Protein AF-D7FKE6-F1 (afdb_monomer)

Foldseek 3Di:
DVVVVVVVVVVVVVVVVVVVVQVLVLVLCVVCVVVCVVLVNHDDPVQQPDPVSPDGDPVSVVVSLVPDDPSSNVSVVVSSVVSVVVVVVVVVVVVVVVVVVVVVVVVVCVVCVVVVVVVVVVVVVVLLVVQVVVLVVVLVVDDPVLNVVVVVCVVVSSPDPDQDDDPPDSDRDPPVPPPDPDDDDDDDDDDDDDDDDDDDDDDDDD

Organism: Ectocarpus siliculosus (NCBI:txid2880)

Structure (mmCIF, N/CA/C/O backbone):
data_AF-D7FKE6-F1
#
_entry.id   AF-D7FKE6-F1
#
loop_
_atom_site.group_PDB
_atom_site.id
_atom_site.type_symbol
_atom_site.label_atom_id
_atom_site.label_alt_id
_atom_site.label_comp_id
_atom_site.label_asym_id
_atom_site.label_entity_id
_atom_site.label_seq_id
_atom_site.pdbx_PDB_ins_code
_atom_site.Cartn_x
_atom_site.Cartn_y
_atom_site.Cartn_z
_atom_site.occupancy
_atom_site.B_iso_or_equiv
_atom_site.auth_seq_id
_atom_site.auth_comp_id
_atom_site.auth_asym_id
_atom_site.auth_atom_id
_atom_site.pdbx_PDB_model_num
ATOM 1 N N . MET A 1 1 ? -18.420 -26.443 -11.382 1.00 64.06 1 MET A N 1
ATOM 2 C CA . MET A 1 1 ? -17.184 -25.934 -10.737 1.00 64.06 1 MET A CA 1
ATOM 3 C C . MET A 1 1 ? -17.300 -24.511 -10.169 1.00 64.06 1 MET A C 1
ATOM 5 O O . MET A 1 1 ? -16.641 -24.245 -9.175 1.00 64.06 1 MET A O 1
ATOM 9 N N . CYS A 1 2 ? -18.151 -23.614 -10.695 1.00 81.06 2 CYS A N 1
ATOM 10 C CA . CYS A 1 2 ? -18.259 -22.229 -10.191 1.00 81.06 2 CYS A CA 1
ATOM 11 C C . CYS A 1 2 ? -18.768 -22.076 -8.742 1.00 81.06 2 CYS A C 1
ATOM 13 O O . CYS A 1 2 ? -18.294 -21.191 -8.039 1.00 81.06 2 CYS A O 1
ATOM 15 N N . MET A 1 3 ? -19.678 -22.936 -8.262 1.00 89.88 3 MET A N 1
ATOM 16 C CA . MET A 1 3 ? -20.218 -22.819 -6.893 1.00 89.88 3 MET A CA 1
ATOM 17 C C . MET A 1 3 ? -19.171 -23.083 -5.806 1.00 89.88 3 MET A C 1
ATOM 19 O O . MET A 1 3 ? -19.123 -22.355 -4.822 1.00 89.88 3 MET A O 1
ATOM 23 N N . MET A 1 4 ? -18.290 -24.067 -6.012 1.00 92.12 4 MET A N 1
ATOM 24 C CA . MET A 1 4 ? -17.184 -24.347 -5.086 1.00 92.12 4 MET A CA 1
ATOM 25 C C . MET A 1 4 ? -16.199 -23.175 -5.034 1.00 92.12 4 MET A C 1
ATOM 27 O O . MET A 1 4 ? -15.773 -22.770 -3.959 1.00 92.12 4 MET A O 1
ATOM 31 N N . HIS A 1 5 ? -15.883 -22.581 -6.190 1.00 92.00 5 HIS A N 1
ATOM 32 C CA . HIS A 1 5 ? -15.011 -21.409 -6.256 1.00 92.00 5 HIS A CA 1
ATOM 33 C C . HIS A 1 5 ? -15.618 -20.205 -5.521 1.00 92.00 5 HIS A C 1
ATOM 35 O O . HIS A 1 5 ? -14.942 -19.577 -4.711 1.00 92.00 5 HIS A O 1
ATOM 41 N N . PHE A 1 6 ? -16.910 -19.935 -5.727 1.00 94.25 6 PHE A N 1
ATOM 42 C CA . PHE A 1 6 ? -17.621 -18.880 -5.006 1.00 94.25 6 PHE A CA 1
ATOM 43 C C . PHE A 1 6 ? -17.635 -19.120 -3.488 1.00 94.25 6 PHE A C 1
ATOM 45 O O . PHE A 1 6 ? -17.332 -18.209 -2.724 1.00 94.25 6 PHE A O 1
ATOM 52 N N . GLN A 1 7 ? -17.915 -20.347 -3.040 1.00 93.88 7 GLN A N 1
ATOM 53 C CA . GLN A 1 7 ? -17.909 -20.700 -1.616 1.00 93.88 7 GLN A CA 1
ATOM 54 C C . GLN A 1 7 ? -16.531 -20.491 -0.970 1.00 93.88 7 GLN A C 1
ATOM 56 O O . GLN A 1 7 ? -16.450 -19.924 0.118 1.00 93.88 7 GLN A O 1
ATOM 61 N N . ILE A 1 8 ? -15.451 -20.886 -1.653 1.00 94.25 8 ILE A N 1
ATOM 62 C CA . ILE A 1 8 ? -14.079 -20.664 -1.173 1.00 94.25 8 ILE A CA 1
ATOM 63 C C . ILE A 1 8 ? -13.774 -19.164 -1.079 1.00 94.25 8 ILE A C 1
ATOM 65 O O . ILE A 1 8 ? -13.240 -18.719 -0.067 1.00 94.25 8 ILE A O 1
ATOM 69 N N . LEU A 1 9 ? -14.151 -18.368 -2.086 1.00 94.00 9 LEU A N 1
ATOM 70 C CA . LEU A 1 9 ? -13.954 -16.915 -2.056 1.00 94.00 9 LEU A CA 1
ATOM 71 C C . LEU A 1 9 ? -14.721 -16.251 -0.905 1.00 94.00 9 LEU A C 1
ATOM 73 O O . LEU A 1 9 ? -14.179 -15.370 -0.238 1.00 94.00 9 LEU A O 1
ATOM 77 N N . VAL A 1 10 ? -15.953 -16.691 -0.632 1.00 95.25 10 VAL A N 1
ATOM 78 C CA . VAL A 1 10 ? -16.741 -16.193 0.505 1.00 95.25 10 VAL A CA 1
ATOM 79 C C . VAL A 1 10 ? -16.048 -16.524 1.826 1.00 95.25 10 VAL A C 1
ATOM 81 O O . VAL A 1 10 ? -15.873 -15.625 2.649 1.00 95.25 10 VAL A O 1
ATOM 84 N N . LEU A 1 11 ? -15.596 -17.767 2.017 1.00 94.81 11 LEU A N 1
ATOM 85 C CA . LEU A 1 11 ? -14.861 -18.168 3.222 1.00 94.81 11 LEU A CA 1
ATOM 86 C C . LEU A 1 11 ? -13.584 -17.341 3.412 1.00 94.81 11 LEU A C 1
ATOM 88 O O . LEU A 1 11 ? -13.350 -16.816 4.498 1.00 94.81 11 LEU A O 1
ATOM 92 N N . LEU A 1 12 ? -12.811 -17.152 2.344 1.00 95.00 12 LEU A N 1
ATOM 93 C CA . LEU A 1 12 ? -11.561 -16.397 2.385 1.00 95.00 12 LEU A CA 1
ATOM 94 C C . LEU A 1 12 ? -11.806 -14.907 2.676 1.00 95.00 12 LEU A C 1
ATOM 96 O O . LEU A 1 12 ? -11.074 -14.287 3.446 1.00 95.00 12 LEU A O 1
ATOM 100 N N . SER A 1 13 ? -12.888 -14.337 2.135 1.00 92.38 13 SER A N 1
ATOM 101 C CA . SER A 1 13 ? -13.303 -12.965 2.448 1.00 92.38 13 SER A CA 1
ATOM 102 C C . SER A 1 13 ? -13.736 -12.803 3.910 1.00 92.38 13 SER A C 1
ATOM 104 O O . SER A 1 13 ? -13.425 -11.790 4.542 1.00 92.38 13 SER A O 1
ATOM 106 N N . ALA A 1 14 ? -14.416 -13.810 4.469 1.00 92.38 14 ALA A N 1
ATOM 107 C CA . ALA A 1 14 ? -14.832 -13.817 5.864 1.00 92.38 14 ALA A CA 1
ATOM 108 C C . ALA A 1 14 ? -13.617 -13.916 6.796 1.00 92.38 14 ALA A C 1
ATOM 110 O O . ALA A 1 14 ? -13.530 -13.158 7.764 1.00 92.38 14 ALA A O 1
ATOM 111 N N . GLU A 1 15 ? -12.651 -14.777 6.470 1.00 90.62 15 GLU A N 1
ATOM 112 C CA . GLU A 1 15 ? -11.394 -14.892 7.210 1.00 90.62 15 GLU A CA 1
ATOM 113 C C . GLU A 1 15 ? -10.605 -13.576 7.185 1.00 90.62 15 GLU A C 1
ATOM 115 O O . GLU A 1 15 ? -10.243 -13.054 8.242 1.00 90.62 15 GLU A O 1
ATOM 120 N N . ALA A 1 16 ? -10.418 -12.977 6.006 1.00 89.69 16 ALA A N 1
ATOM 121 C CA . ALA A 1 16 ? -9.730 -11.695 5.871 1.00 89.69 16 ALA A CA 1
ATOM 122 C C . ALA A 1 16 ? -10.424 -10.580 6.675 1.00 89.69 16 ALA A C 1
ATOM 124 O O . ALA A 1 16 ? -9.768 -9.768 7.337 1.00 89.69 16 ALA A O 1
ATOM 125 N N . ARG A 1 17 ? -11.764 -10.556 6.674 1.00 89.12 17 ARG A N 1
ATOM 126 C CA . ARG A 1 17 ? -12.547 -9.602 7.469 1.00 89.12 17 ARG A CA 1
ATOM 127 C C . ARG A 1 17 ? -12.349 -9.814 8.970 1.00 89.12 17 ARG A C 1
ATOM 129 O O . ARG A 1 17 ? -12.156 -8.832 9.686 1.00 89.12 17 ARG A O 1
ATOM 136 N N . LEU A 1 18 ? -12.359 -11.060 9.444 1.00 85.81 18 LEU A N 1
ATOM 137 C CA . LEU A 1 18 ? -12.118 -11.385 10.854 1.00 85.81 18 LEU A CA 1
ATOM 138 C C . LEU A 1 18 ? -10.708 -10.984 11.297 1.00 85.81 18 LEU A C 1
ATOM 140 O O . LEU A 1 18 ? -10.548 -10.382 12.360 1.00 85.81 18 LEU A O 1
ATOM 144 N N . GLN A 1 19 ? -9.696 -11.249 10.469 1.00 86.12 19 GLN A N 1
ATOM 145 C CA . GLN A 1 19 ? -8.319 -10.839 10.742 1.00 86.12 19 GLN A CA 1
ATOM 146 C C . GLN A 1 19 ? -8.194 -9.309 10.827 1.00 86.12 19 GLN A C 1
ATOM 148 O O . GLN A 1 19 ? -7.606 -8.788 11.781 1.00 86.12 19 GLN A O 1
ATOM 153 N N . ARG A 1 20 ? -8.797 -8.574 9.881 1.00 86.19 20 ARG A N 1
ATOM 154 C CA . ARG A 1 20 ? -8.798 -7.102 9.881 1.00 86.19 20 ARG A CA 1
ATOM 155 C C . ARG A 1 20 ? -9.471 -6.535 11.129 1.00 86.19 20 ARG A C 1
ATOM 157 O O . ARG A 1 20 ? -8.890 -5.676 11.792 1.00 86.19 20 ARG A O 1
ATOM 164 N N . GLU A 1 21 ? -10.664 -7.020 11.463 1.00 84.00 21 GLU A N 1
ATOM 165 C CA . GLU A 1 21 ? -11.388 -6.606 12.671 1.00 84.00 21 GLU A CA 1
ATOM 166 C C . GLU A 1 21 ? -10.584 -6.918 13.937 1.00 84.00 21 GLU A C 1
ATOM 168 O O . GLU A 1 21 ? -10.496 -6.071 14.822 1.00 84.00 21 GLU A O 1
ATOM 173 N N . GLY A 1 22 ? -9.916 -8.074 14.005 1.00 83.31 22 GLY A N 1
ATOM 174 C CA . GLY A 1 22 ? -9.032 -8.418 15.121 1.00 83.31 22 GLY A CA 1
ATOM 175 C C . GLY A 1 22 ? -7.889 -7.413 15.304 1.00 83.31 22 GLY A C 1
ATOM 176 O O . GLY A 1 22 ? -7.616 -6.965 16.422 1.00 83.31 22 GLY A O 1
ATOM 177 N N . ILE A 1 23 ? -7.253 -6.987 14.209 1.00 84.56 23 ILE A N 1
ATOM 178 C CA . ILE A 1 23 ? -6.187 -5.975 14.236 1.00 84.56 23 ILE A CA 1
ATOM 179 C C . ILE A 1 23 ? -6.730 -4.608 14.669 1.00 84.56 23 ILE A C 1
ATOM 181 O O . ILE A 1 23 ? -6.114 -3.950 15.514 1.00 84.56 23 ILE A O 1
ATOM 185 N N . LEU A 1 24 ? -7.861 -4.176 14.105 1.00 84.56 24 LEU A N 1
ATOM 186 C CA . LEU A 1 24 ? -8.497 -2.901 14.446 1.00 84.56 24 LEU A CA 1
ATOM 187 C C . LEU A 1 24 ? -8.929 -2.867 15.907 1.00 84.56 24 LEU A C 1
ATOM 189 O O . LEU A 1 24 ? -8.696 -1.878 16.595 1.00 84.56 24 LEU A O 1
ATOM 193 N N . PHE A 1 25 ? -9.490 -3.963 16.406 1.00 83.06 25 PHE A N 1
ATOM 194 C CA . PHE A 1 25 ? -9.916 -4.066 17.791 1.00 83.06 25 PHE A CA 1
ATOM 195 C C . PHE A 1 25 ? -8.724 -4.058 18.754 1.00 83.06 25 PHE A C 1
ATOM 197 O O . PHE A 1 25 ? -8.766 -3.395 19.790 1.00 83.06 25 PHE A O 1
ATOM 204 N N . ARG A 1 26 ? -7.617 -4.724 18.399 1.00 82.88 26 ARG A N 1
ATOM 205 C CA . ARG A 1 26 ? -6.361 -4.617 19.153 1.00 82.88 26 ARG A CA 1
ATOM 206 C C . ARG A 1 26 ? -5.881 -3.168 19.230 1.00 82.88 26 ARG A C 1
ATOM 208 O O . ARG A 1 26 ? -5.538 -2.706 20.317 1.00 82.88 26 ARG A O 1
ATOM 215 N N . LYS A 1 27 ? -5.862 -2.450 18.100 1.00 85.81 27 LYS A N 1
ATOM 216 C CA . LYS A 1 27 ? -5.504 -1.021 18.077 1.00 85.81 27 LYS A CA 1
ATOM 217 C C . LYS A 1 27 ? -6.457 -0.202 18.947 1.00 85.81 27 LYS A C 1
ATOM 219 O O . LYS A 1 27 ? -5.995 0.580 19.769 1.00 85.81 27 LYS A O 1
ATOM 224 N N . PHE A 1 28 ? -7.762 -0.455 18.837 1.00 87.31 28 PHE A N 1
ATOM 225 C CA . PHE A 1 28 ? -8.788 0.200 19.640 1.00 87.31 28 PHE A CA 1
ATOM 226 C C . PHE A 1 28 ? -8.523 0.047 21.138 1.00 87.31 28 PHE A C 1
ATOM 228 O O . PHE A 1 28 ? -8.479 1.056 21.839 1.00 87.31 28 PHE A O 1
ATOM 235 N N . LEU A 1 29 ? -8.315 -1.182 21.622 1.00 83.69 29 LEU A N 1
ATOM 236 C CA . LEU A 1 29 ? -8.063 -1.431 23.040 1.00 83.69 29 LEU A CA 1
ATOM 237 C C . LEU A 1 29 ? -6.761 -0.783 23.512 1.00 83.69 29 LEU A C 1
ATOM 239 O O . LEU A 1 29 ? -6.729 -0.244 24.612 1.00 83.69 29 LEU A O 1
ATOM 243 N N . LYS A 1 30 ? -5.707 -0.805 22.689 1.00 81.31 30 LYS A N 1
ATOM 244 C CA . LYS A 1 30 ? -4.420 -0.189 23.028 1.00 81.31 30 LYS A CA 1
ATOM 245 C C . LYS A 1 30 ? -4.524 1.337 23.115 1.00 81.31 30 LYS A C 1
ATOM 247 O O . LYS A 1 30 ? -4.052 1.928 24.079 1.00 81.31 30 LYS A O 1
ATOM 252 N N . GLU A 1 31 ? -5.153 1.973 22.129 1.00 84.06 31 GLU A N 1
ATOM 253 C CA . GLU A 1 31 ? -5.272 3.436 22.050 1.00 84.06 31 GLU A CA 1
ATOM 254 C C . GLU A 1 31 ? -6.327 3.998 23.015 1.00 84.06 31 GLU A C 1
ATOM 256 O O . GLU A 1 31 ? -6.183 5.115 23.507 1.00 84.06 31 GLU A O 1
ATOM 261 N N . ASN A 1 32 ? -7.382 3.234 23.317 1.00 84.56 32 ASN A N 1
ATOM 262 C CA . ASN A 1 32 ? -8.487 3.680 24.170 1.00 84.56 32 ASN A CA 1
ATOM 263 C C . ASN A 1 32 ? -8.489 3.033 25.559 1.00 84.56 32 ASN A C 1
ATOM 265 O O . ASN A 1 32 ? -9.460 3.216 26.286 1.00 84.56 32 ASN A O 1
ATOM 269 N N . HIS A 1 33 ? -7.420 2.342 25.967 1.00 82.25 33 HIS A N 1
ATOM 270 C CA . HIS A 1 33 ? -7.326 1.690 27.280 1.00 82.25 33 HIS A CA 1
ATOM 271 C C . HIS A 1 33 ? -7.706 2.635 28.432 1.00 82.25 33 HIS A C 1
ATOM 273 O O . HIS A 1 33 ? -8.596 2.340 29.225 1.00 82.25 33 HIS A O 1
ATOM 279 N N . PHE A 1 34 ? -7.104 3.827 28.470 1.00 80.44 34 PHE A N 1
ATOM 280 C CA . PHE A 1 34 ? -7.389 4.828 29.502 1.00 80.44 34 PHE A CA 1
ATOM 281 C C . PHE A 1 34 ? -8.828 5.351 29.451 1.00 80.44 34 PHE A C 1
ATOM 283 O O . PHE A 1 34 ? -9.442 5.563 30.493 1.00 80.44 34 PHE A O 1
ATOM 290 N N . LYS A 1 35 ? -9.390 5.516 28.246 1.00 83.88 35 LYS A N 1
ATOM 291 C CA . LYS A 1 35 ? -10.782 5.957 28.067 1.00 83.88 35 LYS A CA 1
ATOM 292 C C . LYS A 1 35 ? -11.776 4.876 28.481 1.00 83.88 35 LYS A C 1
ATOM 294 O O . LYS A 1 35 ? -12.862 5.200 28.944 1.00 83.88 35 LYS A O 1
ATOM 299 N N . LEU A 1 36 ? -11.436 3.601 28.309 1.00 83.88 36 LEU A N 1
ATOM 300 C CA . LEU A 1 36 ? -12.264 2.492 28.779 1.00 83.88 36 LEU A CA 1
ATOM 301 C C . LEU A 1 36 ? -12.305 2.477 30.310 1.00 83.88 36 LEU A C 1
ATOM 303 O O . LEU A 1 36 ? -13.396 2.484 30.878 1.00 83.88 36 LEU A O 1
ATOM 307 N N . LEU A 1 37 ? -11.142 2.606 30.961 1.00 82.00 37 LEU A N 1
ATOM 308 C CA . LEU A 1 37 ? -11.047 2.700 32.421 1.00 82.00 37 LEU A CA 1
ATOM 309 C C . LEU A 1 37 ? -11.832 3.895 32.982 1.00 82.00 37 LEU A C 1
ATOM 311 O O . LEU A 1 37 ? -12.578 3.735 33.943 1.00 82.00 37 LEU A O 1
ATOM 315 N N . SER A 1 38 ? -11.740 5.072 32.352 1.00 79.75 38 SER A N 1
ATOM 316 C CA . SER A 1 38 ? -12.488 6.259 32.794 1.00 79.75 38 SER A CA 1
ATOM 317 C C . SER A 1 38 ? -14.006 6.141 32.603 1.00 79.75 38 SER A C 1
ATOM 319 O O . SER A 1 38 ? -14.754 6.872 33.239 1.00 79.75 38 SER A O 1
ATOM 321 N N . ASN A 1 39 ? -14.470 5.245 31.725 1.00 80.00 39 ASN A N 1
ATOM 322 C CA . ASN A 1 39 ? -15.893 4.954 31.501 1.00 80.00 39 ASN A CA 1
ATOM 323 C C . ASN A 1 39 ? -16.400 3.762 32.338 1.00 80.00 39 ASN A C 1
ATOM 325 O O . ASN A 1 39 ? -17.503 3.267 32.091 1.00 80.00 39 ASN A O 1
ATOM 329 N N . GLY A 1 40 ? -15.599 3.283 33.298 1.00 78.62 40 GLY A N 1
ATOM 330 C CA . GLY A 1 40 ? -15.937 2.152 34.167 1.00 78.62 40 GLY A CA 1
ATOM 331 C C . GLY A 1 40 ? -15.834 0.782 33.491 1.00 78.62 40 GLY A C 1
ATOM 332 O O . GLY A 1 40 ? -16.241 -0.214 34.073 1.00 78.62 40 GLY A O 1
ATOM 333 N N . ILE A 1 41 ? -15.286 0.709 32.276 1.00 81.31 41 ILE A N 1
ATOM 334 C CA . ILE A 1 41 ? -15.157 -0.535 31.516 1.00 81.31 41 ILE A CA 1
ATOM 335 C C . ILE A 1 41 ? -13.745 -1.073 31.741 1.00 81.31 41 ILE A C 1
ATOM 337 O O . ILE A 1 41 ? -12.789 -0.613 31.114 1.00 81.31 41 ILE A O 1
ATOM 341 N N . VAL A 1 42 ? -13.607 -2.045 32.642 1.00 78.94 42 VAL A N 1
ATOM 342 C CA . VAL A 1 42 ? -12.309 -2.650 32.971 1.00 78.94 42 VAL A CA 1
ATOM 343 C C . VAL A 1 42 ? -12.085 -3.904 32.114 1.00 78.94 42 VAL A C 1
ATOM 345 O O . VAL A 1 42 ? -12.796 -4.897 32.291 1.00 78.94 42 VAL A O 1
ATOM 348 N N . PRO A 1 43 ? -11.128 -3.893 31.167 1.00 76.19 43 PRO A N 1
ATOM 349 C CA . PRO A 1 43 ? -10.776 -5.088 30.412 1.00 76.19 43 PRO A CA 1
ATOM 350 C C . PRO A 1 43 ? -10.039 -6.105 31.308 1.00 76.19 43 PRO A C 1
ATOM 352 O O . PRO A 1 43 ? -9.163 -5.714 32.081 1.00 76.19 43 PRO A O 1
ATOM 355 N N . PRO A 1 44 ? -10.334 -7.415 31.205 1.00 76.31 44 PRO A N 1
ATOM 356 C CA . PRO A 1 44 ? -9.602 -8.442 31.937 1.00 76.31 44 PRO A CA 1
ATOM 357 C C . PRO A 1 44 ? -8.114 -8.462 31.567 1.00 76.31 44 PRO A C 1
ATOM 359 O O . PRO A 1 44 ? -7.759 -8.395 30.389 1.00 76.31 44 PRO A O 1
ATOM 362 N N . ASN A 1 45 ? -7.237 -8.668 32.555 1.00 67.88 45 ASN A N 1
ATOM 363 C CA . ASN A 1 45 ? -5.781 -8.735 32.348 1.00 67.88 45 ASN A CA 1
ATOM 364 C C . ASN A 1 45 ? -5.361 -9.821 31.333 1.00 67.88 45 ASN A C 1
ATOM 366 O O . ASN A 1 45 ? -4.339 -9.685 30.672 1.00 67.88 45 ASN A O 1
ATOM 370 N N . ALA A 1 46 ? -6.175 -10.872 31.170 1.00 67.50 46 ALA A N 1
ATOM 371 C CA . ALA A 1 46 ? -5.948 -11.975 30.232 1.00 67.50 46 ALA A CA 1
ATOM 372 C C . ALA A 1 46 ? -6.360 -11.677 28.773 1.00 67.50 46 ALA A C 1
ATOM 374 O O . ALA A 1 46 ? -6.203 -12.535 27.902 1.00 67.50 46 ALA A O 1
ATOM 375 N N . VAL A 1 47 ? -6.902 -10.487 28.479 1.00 67.19 47 VAL A N 1
ATOM 376 C CA . VAL A 1 47 ? -7.238 -10.081 27.101 1.00 67.19 47 VAL A CA 1
ATOM 377 C C . VAL A 1 47 ? -5.977 -9.929 26.249 1.00 67.19 47 VAL A C 1
ATOM 379 O O . VAL A 1 47 ? -5.999 -10.239 25.055 1.00 67.19 47 VAL A O 1
ATOM 382 N N . PHE A 1 48 ? -4.869 -9.510 26.861 1.00 69.06 48 PHE A N 1
ATOM 383 C CA . PHE A 1 48 ? -3.570 -9.421 26.208 1.00 69.06 48 PHE A CA 1
ATOM 384 C C . PHE A 1 48 ? -2.712 -10.609 26.626 1.00 69.06 48 PHE A C 1
ATOM 386 O O . PHE A 1 48 ? -2.446 -10.803 27.808 1.00 69.06 48 PHE A O 1
ATOM 393 N N . SER A 1 49 ? -2.263 -11.412 25.661 1.00 63.09 49 SER A N 1
ATOM 394 C CA . SER A 1 49 ? -1.401 -12.561 25.968 1.00 63.09 49 SER A CA 1
ATOM 395 C C . SER A 1 49 ? 0.068 -12.175 26.172 1.00 63.09 49 SER A C 1
ATOM 397 O O . SER A 1 49 ? 0.867 -13.013 26.577 1.00 63.09 49 SER A O 1
ATOM 399 N N . SER A 1 50 ? 0.430 -10.910 25.927 1.00 62.53 50 SER A N 1
ATOM 400 C CA . SER A 1 50 ? 1.768 -10.370 26.168 1.00 62.53 50 SER A CA 1
ATOM 401 C C . SER A 1 50 ? 1.710 -9.037 26.918 1.00 62.53 50 SER A C 1
ATOM 403 O O . SER A 1 50 ? 0.839 -8.205 26.662 1.00 62.53 50 SER A O 1
ATOM 405 N N . ALA A 1 51 ? 2.703 -8.783 27.781 1.00 60.81 51 ALA A N 1
ATOM 406 C CA . ALA A 1 51 ? 2.885 -7.491 28.461 1.00 60.81 51 ALA A CA 1
ATOM 407 C C . ALA A 1 51 ? 3.089 -6.314 27.481 1.00 60.81 51 ALA A C 1
ATOM 409 O O . ALA A 1 51 ? 2.896 -5.155 27.832 1.00 60.81 51 ALA A O 1
ATOM 410 N N . SER A 1 52 ? 3.455 -6.611 26.229 1.00 59.66 52 SER A N 1
ATOM 411 C CA . SER A 1 52 ? 3.614 -5.643 25.139 1.00 59.66 52 SER A CA 1
ATOM 412 C C . SER A 1 52 ? 2.307 -5.273 24.424 1.00 59.66 52 SER A C 1
ATOM 414 O O . SER A 1 52 ? 2.347 -4.503 23.459 1.00 59.66 52 SER A O 1
ATOM 416 N N . PHE A 1 53 ? 1.157 -5.814 24.852 1.00 63.44 53 PHE A N 1
ATOM 417 C CA . PHE A 1 53 ? -0.145 -5.626 24.193 1.00 63.44 53 PHE A CA 1
ATOM 418 C C . PHE A 1 53 ? -0.135 -6.041 22.704 1.00 63.44 53 PHE A C 1
ATOM 420 O O . PHE A 1 53 ? -0.916 -5.538 21.892 1.00 63.44 53 PHE A O 1
ATOM 427 N N . ALA A 1 54 ? 0.786 -6.931 22.317 1.00 61.94 54 ALA A N 1
ATOM 428 C CA . ALA A 1 54 ? 1.035 -7.284 20.920 1.00 61.94 54 ALA A CA 1
ATOM 429 C C . ALA A 1 54 ? 0.024 -8.309 20.391 1.00 61.94 54 ALA A C 1
ATOM 431 O O . ALA A 1 54 ? -0.351 -8.266 19.217 1.00 61.94 54 ALA A O 1
ATOM 432 N N . SER A 1 55 ? -0.457 -9.199 21.254 1.00 66.62 55 SER A N 1
ATOM 433 C CA . SER A 1 55 ? -1.370 -10.287 20.909 1.00 66.62 55 SER A CA 1
ATOM 434 C C . SER A 1 55 ? -2.600 -10.277 21.807 1.00 66.62 55 SER A C 1
ATOM 436 O O . SER A 1 55 ? -2.524 -10.021 23.009 1.00 66.62 55 SER A O 1
ATOM 438 N N . VAL A 1 56 ? -3.749 -10.525 21.185 1.00 70.75 56 VAL A N 1
ATOM 439 C CA . VAL A 1 56 ? -5.072 -10.345 21.775 1.00 70.75 56 VAL A CA 1
ATOM 440 C C . VAL A 1 56 ? -5.838 -11.667 21.703 1.00 70.75 56 VAL A C 1
ATOM 442 O O . VAL A 1 56 ? -5.898 -12.287 20.641 1.00 70.75 56 VAL A O 1
ATOM 445 N N . ASN A 1 57 ? -6.402 -12.110 22.829 1.00 78.12 57 ASN A N 1
ATOM 446 C CA . ASN A 1 57 ? -7.143 -13.369 22.931 1.00 78.12 57 ASN A CA 1
ATOM 447 C C . ASN A 1 57 ? -8.628 -13.158 22.574 1.00 78.12 57 ASN A C 1
ATOM 449 O O . ASN A 1 57 ? -9.439 -12.795 23.427 1.00 78.12 57 ASN A O 1
ATOM 453 N N . ILE A 1 58 ? -8.973 -13.394 21.302 1.00 74.81 58 ILE A N 1
ATOM 454 C CA . ILE A 1 58 ? -10.320 -13.160 20.746 1.00 74.81 58 ILE A CA 1
ATOM 455 C C . ILE A 1 58 ? -11.420 -13.929 21.513 1.00 74.81 58 ILE A C 1
ATOM 457 O O . ILE A 1 58 ? -12.411 -13.295 21.884 1.00 74.81 58 ILE A O 1
ATOM 461 N N . PRO A 1 59 ? -11.281 -15.240 21.817 1.00 80.25 59 PRO A N 1
ATOM 462 C CA . PRO A 1 59 ? -12.273 -15.961 22.621 1.00 80.25 59 PRO A CA 1
ATOM 463 C C . PRO A 1 59 ? -12.534 -15.340 23.999 1.00 80.25 59 PRO A C 1
ATOM 465 O O . PRO A 1 59 ? -13.688 -15.131 24.371 1.00 80.25 59 PRO A O 1
ATOM 468 N N . MET A 1 60 ? -11.476 -14.995 24.742 1.00 80.31 60 MET A N 1
ATOM 469 C CA . MET A 1 60 ? -11.605 -14.409 26.085 1.00 80.31 60 MET A CA 1
ATOM 470 C C . MET A 1 60 ? -12.350 -13.070 26.048 1.00 80.31 60 MET A C 1
ATOM 472 O O . MET A 1 60 ? -13.154 -12.749 26.922 1.00 80.31 60 MET A O 1
ATOM 476 N N . MET A 1 61 ? -12.124 -12.292 24.995 1.00 78.19 61 MET A N 1
ATOM 477 C CA . MET A 1 61 ? -12.809 -11.018 24.812 1.00 78.19 61 MET A CA 1
ATOM 478 C C . MET A 1 61 ? -14.270 -11.169 24.447 1.00 78.19 61 MET A C 1
ATOM 480 O O . MET A 1 61 ? -15.074 -10.359 24.892 1.00 78.19 61 MET A O 1
ATOM 484 N N . ALA A 1 62 ? -14.618 -12.163 23.629 1.00 80.56 62 ALA A N 1
ATOM 485 C CA . ALA A 1 62 ? -16.011 -12.422 23.296 1.00 80.56 62 ALA A CA 1
ATOM 486 C C . ALA A 1 62 ? -16.811 -12.693 24.578 1.00 80.56 62 ALA A C 1
ATOM 488 O O . ALA A 1 62 ? -17.846 -12.064 24.794 1.00 80.56 62 ALA A O 1
ATOM 489 N N . VAL A 1 63 ? -16.266 -13.523 25.474 1.00 84.88 63 VAL A N 1
ATOM 490 C CA . VAL A 1 63 ? -16.853 -13.794 26.796 1.00 84.88 63 VAL A CA 1
ATOM 491 C C . VAL A 1 63 ? -16.962 -12.514 27.630 1.00 84.88 63 VAL A C 1
ATOM 493 O O . VAL A 1 63 ? -18.026 -12.213 28.172 1.00 84.88 63 VAL A O 1
ATOM 496 N N . TRP A 1 64 ? -15.909 -11.699 27.681 1.00 84.62 64 TRP A N 1
ATOM 497 C CA . TRP A 1 64 ? -15.947 -10.426 28.405 1.00 84.62 64 TRP A CA 1
ATOM 498 C C . TRP A 1 64 ? -17.022 -9.463 27.878 1.00 84.62 64 TRP A C 1
ATOM 500 O O . TRP A 1 64 ? -17.814 -8.942 28.658 1.00 84.62 64 TRP A O 1
ATOM 510 N N . LEU A 1 65 ? -17.110 -9.273 26.559 1.00 82.94 65 LEU A N 1
ATOM 511 C CA . LEU A 1 65 ? -18.109 -8.396 25.939 1.00 82.94 65 LEU A CA 1
ATOM 512 C C . LEU A 1 65 ? -19.546 -8.880 26.191 1.00 82.94 65 LEU A C 1
ATOM 514 O O . LEU A 1 65 ? -20.462 -8.056 26.299 1.00 82.94 65 LEU A O 1
ATOM 518 N N . THR A 1 66 ? -19.755 -10.197 26.306 1.00 85.31 66 THR A N 1
ATOM 519 C CA . THR A 1 66 ? -21.064 -10.750 26.690 1.00 85.31 66 THR A CA 1
ATOM 520 C C . THR A 1 66 ? -21.425 -10.465 28.145 1.00 85.31 66 THR A C 1
ATOM 522 O O . THR A 1 66 ? -22.606 -10.280 28.426 1.00 85.31 66 THR A O 1
ATOM 525 N N . GLY A 1 67 ? -20.431 -10.351 29.033 1.00 83.50 67 GLY A N 1
ATOM 526 C CA . GLY A 1 67 ? -20.614 -10.053 30.456 1.00 83.50 67 GLY A CA 1
ATOM 527 C C . GL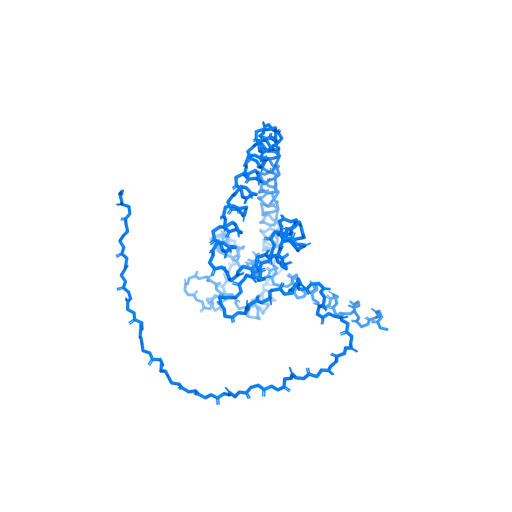Y A 1 67 ? -20.845 -8.576 30.796 1.00 83.50 67 GLY A C 1
ATOM 528 O O . GLY A 1 67 ? -21.165 -8.273 31.940 1.00 83.50 67 GLY A O 1
ATOM 529 N N . LEU A 1 68 ? -20.701 -7.660 29.832 1.00 84.88 68 LEU A N 1
ATOM 530 C CA . LEU A 1 68 ? -20.977 -6.232 30.035 1.00 84.88 68 LEU A CA 1
ATOM 531 C C . LEU A 1 68 ? -22.479 -5.959 30.195 1.00 84.88 68 LEU A C 1
ATOM 533 O O . LEU A 1 68 ? -23.301 -6.509 29.450 1.00 84.88 68 LEU A O 1
ATOM 537 N N . THR A 1 69 ? -22.820 -5.036 31.095 1.00 87.88 69 THR A N 1
ATOM 538 C CA . THR A 1 69 ? -24.184 -4.505 31.243 1.00 87.88 69 THR A CA 1
ATOM 539 C C . THR A 1 69 ? -24.623 -3.725 29.994 1.00 87.88 69 THR A C 1
ATOM 541 O O . THR A 1 69 ? -23.804 -3.345 29.151 1.00 87.88 69 THR A O 1
ATOM 544 N N . GLY A 1 70 ? -25.930 -3.471 29.852 1.00 87.38 70 GLY A N 1
ATOM 545 C CA . GLY A 1 70 ? -26.475 -2.728 28.708 1.00 87.38 70 GLY A CA 1
ATOM 546 C C . GLY A 1 70 ? -25.834 -1.345 28.530 1.00 87.38 70 GLY A C 1
ATOM 547 O O . GLY A 1 70 ? -25.402 -1.008 27.428 1.00 87.38 70 GLY A O 1
ATOM 548 N N . GLU A 1 71 ? -25.678 -0.597 29.624 1.00 86.81 71 GLU A N 1
ATOM 549 C CA . GLU A 1 71 ? -25.073 0.742 29.620 1.00 86.81 71 GLU A CA 1
ATOM 550 C C . GLU A 1 71 ? -23.576 0.712 29.277 1.00 86.81 71 GLU A C 1
ATOM 552 O O . GLU A 1 71 ? -23.089 1.510 28.473 1.00 86.81 71 GLU A O 1
ATOM 557 N N . GLU A 1 72 ? -22.822 -0.234 29.845 1.00 86.31 72 GLU A N 1
ATOM 558 C CA . GLU A 1 72 ? -21.399 -0.405 29.528 1.00 86.31 72 GLU A CA 1
ATOM 559 C C . GLU A 1 72 ? -21.193 -0.789 28.064 1.00 86.31 72 GLU A C 1
ATOM 561 O O . GLU A 1 72 ? -20.271 -0.295 27.410 1.00 86.31 72 GLU A O 1
ATOM 566 N N . ARG A 1 73 ? -22.076 -1.633 27.521 1.00 87.69 73 ARG A N 1
ATOM 567 C CA . ARG A 1 73 ? -22.056 -2.019 26.111 1.00 87.69 73 ARG A CA 1
ATOM 568 C C . ARG A 1 73 ? -22.332 -0.827 25.200 1.00 87.69 73 ARG A C 1
ATOM 570 O O . ARG A 1 73 ? -21.671 -0.700 24.169 1.00 87.69 73 ARG A O 1
ATOM 577 N N . GLU A 1 74 ? -23.256 0.053 25.566 1.00 88.56 74 GLU A N 1
ATOM 578 C CA . GLU A 1 74 ? -23.545 1.264 24.798 1.00 88.56 74 GLU A CA 1
ATOM 579 C C . GLU A 1 74 ? -22.353 2.233 24.800 1.00 88.56 74 GLU A C 1
ATOM 581 O O . GLU A 1 74 ? -21.898 2.655 23.730 1.00 88.56 74 GLU A O 1
ATOM 586 N N . ARG A 1 75 ? -21.755 2.492 25.972 1.00 88.25 75 ARG A N 1
ATOM 587 C CA . ARG A 1 75 ? -20.524 3.298 26.095 1.00 88.25 75 ARG A CA 1
ATOM 588 C C . ARG A 1 75 ? -19.371 2.708 25.279 1.00 88.25 75 ARG A C 1
ATOM 590 O O . ARG A 1 75 ? -18.684 3.431 24.552 1.00 88.25 75 ARG A O 1
ATOM 597 N N . PHE A 1 76 ? -19.186 1.389 25.349 1.00 88.31 76 PHE A N 1
ATOM 598 C CA . PHE A 1 76 ? -18.191 0.665 24.560 1.00 88.31 76 PHE A CA 1
ATOM 599 C C . PHE A 1 76 ? -18.409 0.864 23.053 1.00 88.31 76 PHE A C 1
ATOM 601 O O . PHE A 1 76 ? -17.477 1.196 22.315 1.00 88.31 76 PHE A O 1
ATOM 608 N N . GLN A 1 77 ? -19.647 0.687 22.584 1.00 88.25 77 GLN A N 1
ATOM 609 C CA . GLN A 1 77 ? -19.986 0.849 21.172 1.00 88.25 77 GLN A CA 1
ATOM 610 C C . GLN A 1 77 ? -19.802 2.292 20.700 1.00 88.25 77 GLN A C 1
ATOM 612 O O . GLN A 1 77 ? -19.298 2.497 19.595 1.00 88.25 77 GLN A O 1
ATOM 617 N N . ALA A 1 78 ? -20.141 3.286 21.522 1.00 89.88 78 ALA A N 1
ATOM 618 C CA . ALA A 1 78 ? -19.912 4.693 21.206 1.00 89.88 78 ALA A CA 1
ATOM 619 C C . ALA A 1 78 ? -18.416 4.995 21.010 1.00 89.88 78 ALA A C 1
ATOM 621 O O . ALA A 1 78 ? -18.034 5.630 20.022 1.00 89.88 78 ALA A O 1
ATOM 622 N N . LEU A 1 79 ? -17.554 4.481 21.897 1.00 89.75 79 LEU A N 1
ATOM 623 C CA . LEU A 1 79 ? -16.098 4.599 21.760 1.00 89.75 79 LEU A CA 1
ATOM 624 C C . LEU A 1 79 ? -15.585 3.890 20.501 1.00 89.75 79 LEU A C 1
ATOM 626 O O . LEU A 1 79 ? -14.773 4.458 19.768 1.00 89.75 79 LEU A O 1
ATOM 630 N N . ARG A 1 80 ? -16.084 2.682 20.213 1.00 88.56 80 ARG A N 1
ATOM 631 C CA . ARG A 1 80 ? -15.705 1.928 19.010 1.00 88.56 80 ARG A CA 1
ATOM 632 C C . ARG A 1 80 ? -16.097 2.663 17.728 1.00 88.56 80 ARG A C 1
ATOM 634 O O . ARG A 1 80 ? -15.298 2.692 16.793 1.00 88.56 80 ARG A O 1
ATOM 641 N N . ARG A 1 81 ? -17.295 3.257 17.671 1.00 91.00 81 ARG A N 1
ATOM 642 C CA . ARG A 1 81 ? -17.759 4.033 16.506 1.00 91.00 81 ARG A CA 1
ATOM 643 C C . ARG A 1 81 ? -16.848 5.231 16.251 1.00 91.00 81 ARG A C 1
ATOM 645 O O . ARG A 1 81 ? -16.312 5.336 15.154 1.00 91.00 81 ARG A O 1
ATOM 652 N N . LYS A 1 82 ? -16.575 6.038 17.283 1.00 90.88 82 LYS A N 1
ATOM 653 C CA . LYS A 1 82 ? -15.647 7.180 17.184 1.00 90.88 82 LYS A CA 1
ATOM 654 C C . LYS A 1 82 ? -14.248 6.756 16.739 1.00 90.88 82 LYS A C 1
ATOM 656 O O . LYS A 1 82 ? -13.639 7.407 15.903 1.00 90.88 82 LYS A O 1
ATOM 661 N N . PHE A 1 83 ? -13.733 5.650 17.276 1.00 91.38 83 PHE A N 1
ATOM 662 C CA . PHE A 1 83 ? -12.439 5.122 16.848 1.00 91.38 83 PHE A CA 1
ATOM 663 C C . PHE A 1 83 ? -12.443 4.679 15.381 1.00 91.38 83 PHE A C 1
ATOM 665 O O . PHE A 1 83 ? -11.482 4.935 14.666 1.00 91.38 83 PHE A O 1
ATOM 672 N N . SER A 1 84 ? -13.519 4.028 14.934 1.00 89.88 84 SER A N 1
ATOM 673 C CA . SER A 1 84 ? -13.645 3.554 13.551 1.00 89.88 84 SER A CA 1
ATOM 674 C C . SER A 1 84 ? -13.694 4.718 12.559 1.00 89.88 84 SER A C 1
ATOM 676 O O . SER A 1 84 ? -13.076 4.635 11.504 1.00 89.88 84 SER A O 1
ATOM 678 N N . GLU A 1 85 ? -14.373 5.809 12.918 1.00 93.00 85 GLU A N 1
ATOM 679 C CA . GLU A 1 85 ? -14.409 7.054 12.141 1.00 93.00 85 GLU A CA 1
ATOM 680 C C . GLU A 1 85 ? -13.014 7.686 12.034 1.00 93.00 85 GLU A C 1
ATOM 682 O O . GLU A 1 85 ? -12.499 7.851 10.932 1.00 93.00 85 GLU A O 1
ATOM 687 N N . ILE A 1 86 ? -12.336 7.890 13.170 1.00 91.50 86 ILE A N 1
ATOM 688 C CA . ILE A 1 86 ? -10.962 8.419 13.199 1.00 91.50 86 ILE A CA 1
ATOM 689 C C . ILE A 1 86 ? -10.011 7.543 12.374 1.00 91.50 86 ILE A C 1
ATOM 691 O O . ILE A 1 86 ? -9.141 8.052 11.668 1.00 91.50 86 ILE A O 1
ATOM 695 N N . GLN A 1 87 ? -10.141 6.218 12.469 1.00 90.62 87 GLN A N 1
ATOM 696 C CA . GLN A 1 87 ? -9.298 5.306 11.705 1.00 90.62 87 GLN A CA 1
ATOM 697 C C . GLN A 1 87 ? -9.596 5.381 10.205 1.00 90.62 87 GLN A C 1
ATOM 699 O O . GLN A 1 87 ? -8.659 5.368 9.415 1.00 90.62 87 GLN A O 1
ATOM 704 N N . SER A 1 88 ? -10.867 5.501 9.816 1.00 91.44 88 SER A N 1
ATOM 705 C CA . SER A 1 88 ? -11.263 5.703 8.420 1.00 91.44 88 SER A CA 1
ATOM 706 C C . SER A 1 88 ? -10.677 6.994 7.847 1.00 91.44 88 SER A C 1
ATOM 708 O O . SER A 1 88 ? -10.210 6.996 6.710 1.00 91.44 88 SER A O 1
ATOM 710 N N . ASP A 1 89 ? -10.673 8.081 8.618 1.00 94.44 89 ASP A N 1
ATOM 711 C CA . ASP A 1 89 ? -10.099 9.355 8.175 1.00 94.44 89 ASP A CA 1
ATOM 712 C C . ASP A 1 89 ? -8.576 9.273 8.028 1.00 94.44 89 ASP A C 1
ATOM 714 O O . ASP A 1 89 ? -8.020 9.772 7.050 1.00 94.44 89 ASP A O 1
ATOM 718 N N . ARG A 1 90 ? -7.895 8.577 8.950 1.00 91.94 90 ARG A N 1
ATOM 719 C CA . ARG A 1 90 ? -6.454 8.294 8.832 1.00 91.94 90 ARG A CA 1
ATOM 720 C C . ARG A 1 90 ? -6.140 7.468 7.590 1.00 91.94 90 ARG A C 1
ATOM 722 O O . ARG A 1 90 ? -5.218 7.813 6.859 1.00 91.94 90 ARG A O 1
ATOM 729 N N . ASP A 1 91 ? -6.897 6.398 7.353 1.00 92.81 91 ASP A N 1
ATOM 730 C CA . ASP A 1 91 ? -6.711 5.539 6.183 1.00 92.81 91 ASP A CA 1
ATOM 731 C C . ASP A 1 91 ? -6.931 6.349 4.887 1.00 92.81 91 ASP A C 1
ATOM 733 O O . ASP A 1 91 ? -6.147 6.228 3.949 1.00 92.81 91 ASP A O 1
ATOM 737 N N . ARG A 1 92 ? -7.934 7.243 4.854 1.00 95.00 92 ARG A N 1
ATOM 738 C CA . ARG A 1 92 ? -8.178 8.146 3.717 1.00 95.00 92 ARG A CA 1
ATOM 739 C C . ARG A 1 92 ? -7.018 9.113 3.478 1.00 95.00 92 ARG A C 1
ATOM 741 O O . ARG A 1 92 ? -6.612 9.275 2.335 1.00 95.00 92 ARG A O 1
ATOM 748 N N . ALA A 1 93 ? -6.480 9.723 4.533 1.00 96.00 93 ALA A N 1
ATOM 749 C CA . ALA A 1 93 ? -5.359 10.655 4.415 1.00 96.00 93 ALA A CA 1
ATOM 750 C C . ALA A 1 93 ? -4.089 9.978 3.870 1.00 96.00 93 ALA A C 1
ATOM 752 O O . ALA A 1 93 ? -3.344 10.590 3.111 1.00 96.00 93 ALA A O 1
ATOM 753 N N . VAL A 1 94 ? -3.851 8.710 4.230 1.00 96.00 94 VAL A N 1
ATOM 754 C CA . VAL A 1 94 ? -2.742 7.920 3.670 1.00 96.00 94 VAL A CA 1
ATOM 755 C C . VAL A 1 94 ? -2.956 7.672 2.180 1.00 96.00 94 VAL A C 1
ATOM 757 O O . VAL A 1 94 ? -2.050 7.931 1.399 1.00 96.00 94 VAL A O 1
ATOM 760 N N . ILE A 1 95 ? -4.159 7.247 1.780 1.00 96.56 95 ILE A N 1
ATOM 761 C CA . ILE A 1 95 ? -4.487 7.018 0.364 1.00 96.56 95 ILE A CA 1
ATOM 762 C C . ILE A 1 95 ? -4.288 8.301 -0.454 1.00 96.56 95 ILE A C 1
ATOM 764 O O . ILE A 1 95 ? -3.669 8.263 -1.511 1.00 96.56 95 ILE A O 1
ATOM 768 N N . GLU A 1 96 ? -4.760 9.445 0.045 1.00 97.44 96 GLU A N 1
ATOM 769 C CA . GLU A 1 96 ? -4.594 10.734 -0.636 1.00 97.44 96 GLU A CA 1
ATOM 770 C C . GLU A 1 96 ? -3.115 11.129 -0.786 1.00 97.44 96 GLU A C 1
ATOM 772 O O . GLU A 1 96 ? -2.704 11.623 -1.839 1.00 97.44 96 GLU A O 1
ATOM 777 N N . ALA A 1 97 ? -2.299 10.880 0.242 1.00 96.94 97 ALA A N 1
ATOM 778 C CA . ALA A 1 97 ? -0.862 11.128 0.189 1.00 96.94 97 ALA A CA 1
ATOM 779 C C . ALA A 1 97 ? -0.155 10.209 -0.822 1.00 96.94 97 ALA A C 1
ATOM 781 O O . ALA A 1 97 ? 0.662 10.693 -1.608 1.00 96.94 97 ALA A O 1
ATOM 782 N N . ASP A 1 98 ? -0.497 8.918 -0.841 1.00 97.69 98 ASP A N 1
ATOM 783 C CA . ASP A 1 98 ? 0.045 7.944 -1.793 1.00 97.69 98 ASP A CA 1
ATOM 784 C C . ASP A 1 98 ? -0.323 8.332 -3.235 1.00 97.69 98 ASP A C 1
ATOM 786 O O . ASP A 1 98 ? 0.547 8.408 -4.103 1.00 97.69 98 ASP A O 1
ATOM 790 N N . GLU A 1 99 ? -1.583 8.707 -3.482 1.00 96.94 99 GLU A N 1
ATOM 791 C CA . GLU A 1 99 ? -2.031 9.192 -4.791 1.00 96.94 99 GLU A CA 1
ATOM 792 C C . GLU A 1 99 ? -1.285 10.458 -5.240 1.00 96.94 99 GLU A C 1
ATOM 794 O O . GLU A 1 99 ? -0.989 10.627 -6.428 1.00 96.94 99 GLU A O 1
ATOM 799 N N . ALA A 1 100 ? -0.994 11.377 -4.316 1.00 97.50 100 ALA A N 1
ATOM 800 C CA . ALA A 1 100 ? -0.217 12.575 -4.618 1.00 97.50 100 ALA A CA 1
ATOM 801 C C . ALA A 1 100 ? 1.241 12.228 -4.967 1.00 97.50 100 ALA A C 1
ATOM 803 O O . ALA A 1 100 ? 1.791 12.776 -5.929 1.00 97.50 100 ALA A O 1
ATOM 804 N N . CYS A 1 101 ? 1.847 11.294 -4.230 1.00 96.62 101 CYS A N 1
ATOM 805 C CA . CYS A 1 101 ? 3.175 10.762 -4.524 1.00 96.62 101 CYS A CA 1
ATOM 806 C C . CYS A 1 101 ? 3.232 10.101 -5.909 1.00 96.62 101 CYS A C 1
ATOM 808 O O . CYS A 1 101 ? 4.148 10.399 -6.681 1.00 96.62 101 CYS A O 1
ATOM 810 N N . ASP A 1 102 ? 2.241 9.2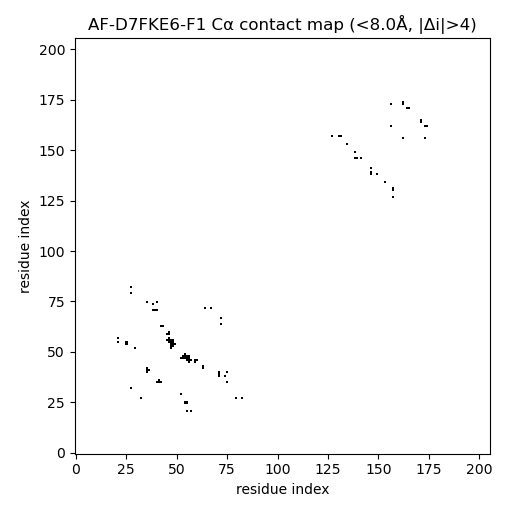79 -6.253 1.00 96.81 102 ASP A N 1
ATOM 811 C CA . ASP A 1 102 ? 2.159 8.600 -7.549 1.00 96.81 102 ASP A CA 1
ATOM 812 C C . ASP A 1 102 ? 2.027 9.596 -8.707 1.00 96.81 102 ASP A C 1
ATOM 814 O O . ASP A 1 102 ? 2.724 9.482 -9.721 1.00 96.81 102 ASP A O 1
ATOM 818 N N . LYS A 1 103 ? 1.191 10.631 -8.546 1.00 97.19 103 LYS A N 1
ATOM 819 C CA . LYS A 1 103 ? 1.052 11.709 -9.540 1.00 97.19 103 LYS A CA 1
ATOM 820 C C . LYS A 1 103 ? 2.371 12.452 -9.749 1.00 97.19 103 LYS A C 1
ATOM 822 O O . LYS A 1 103 ? 2.799 12.622 -10.890 1.00 97.19 103 LYS A O 1
ATOM 827 N N . ALA A 1 104 ? 3.050 12.836 -8.668 1.00 97.25 104 ALA A N 1
ATOM 828 C CA . ALA A 1 104 ? 4.340 13.518 -8.749 1.00 97.25 104 ALA A CA 1
ATOM 829 C C . ALA A 1 104 ? 5.423 12.636 -9.402 1.00 97.25 104 ALA A C 1
ATOM 831 O O . ALA A 1 104 ? 6.233 13.120 -10.200 1.00 97.25 104 ALA A O 1
ATOM 832 N N . ALA A 1 105 ? 5.431 11.333 -9.105 1.00 95.56 105 ALA A N 1
ATOM 833 C CA . ALA A 1 105 ? 6.335 10.377 -9.736 1.00 95.56 105 ALA A CA 1
ATOM 834 C C . ALA A 1 105 ? 6.079 10.268 -11.249 1.00 95.56 105 ALA A C 1
ATOM 836 O O . ALA A 1 105 ? 7.031 10.339 -12.032 1.00 95.56 105 ALA A O 1
ATOM 837 N N . ALA A 1 106 ? 4.811 10.184 -11.664 1.00 96.69 106 ALA A N 1
ATOM 838 C CA . ALA A 1 106 ? 4.424 10.125 -13.072 1.00 96.69 106 ALA A CA 1
ATOM 839 C C . ALA A 1 106 ? 4.808 11.404 -13.841 1.00 96.69 106 ALA A C 1
ATOM 841 O O . ALA A 1 106 ? 5.301 11.335 -14.969 1.00 96.69 106 ALA A O 1
ATOM 842 N N . GLU A 1 107 ? 4.643 12.581 -13.233 1.00 96.88 107 GLU A N 1
ATOM 843 C CA . GLU A 1 107 ? 5.073 13.852 -13.829 1.00 96.88 107 GLU A CA 1
ATOM 844 C C . GLU A 1 107 ? 6.593 13.911 -14.024 1.00 96.88 107 GLU A C 1
ATOM 846 O O . GLU A 1 107 ? 7.078 14.299 -15.094 1.00 96.88 107 GLU A O 1
ATOM 851 N N . LEU A 1 108 ? 7.357 13.473 -13.018 1.00 95.81 108 LEU A N 1
ATOM 852 C CA . LEU A 1 108 ? 8.813 13.379 -13.111 1.00 95.81 108 LEU A CA 1
ATOM 853 C C . LEU A 1 108 ? 9.257 12.393 -14.193 1.00 95.81 108 LEU A C 1
ATOM 855 O O . LEU A 1 108 ? 10.228 12.669 -14.904 1.00 95.81 108 LEU A O 1
ATOM 859 N N . GLU A 1 109 ? 8.581 11.254 -14.320 1.00 94.88 109 GLU A N 1
ATOM 860 C CA . GLU A 1 109 ? 8.860 10.267 -15.361 1.00 94.88 109 GLU A CA 1
ATOM 861 C C . GLU A 1 109 ? 8.611 10.850 -16.752 1.00 94.88 109 GLU A C 1
ATOM 863 O O . GLU A 1 109 ? 9.507 10.814 -17.600 1.00 94.88 109 GLU A O 1
ATOM 868 N N . LYS A 1 110 ? 7.463 11.505 -16.950 1.00 95.31 110 LYS A N 1
ATOM 869 C CA . LYS A 1 110 ? 7.115 12.173 -18.208 1.00 95.31 110 LYS A CA 1
ATOM 870 C C . LYS A 1 110 ? 8.136 13.250 -18.585 1.00 95.31 110 LYS A C 1
ATOM 872 O O . LYS A 1 110 ? 8.600 13.302 -19.723 1.00 95.31 110 LYS A O 1
ATOM 877 N N . GLY A 1 111 ? 8.571 14.064 -17.621 1.00 93.69 111 GLY A N 1
ATOM 878 C CA . GLY A 1 111 ? 9.627 15.060 -17.839 1.00 93.69 111 GLY A CA 1
ATOM 879 C C . GLY A 1 111 ? 10.995 14.447 -18.177 1.00 93.69 111 GLY A C 1
ATOM 880 O O . GLY A 1 111 ? 11.821 15.074 -18.846 1.00 93.69 111 GLY A O 1
ATOM 881 N N . ARG A 1 112 ? 11.256 13.209 -17.741 1.00 95.88 112 ARG A N 1
ATOM 882 C CA . ARG A 1 112 ? 12.511 12.481 -17.993 1.00 95.88 112 ARG A CA 1
ATOM 883 C C . ARG A 1 112 ? 12.457 11.586 -19.225 1.00 95.88 112 ARG A C 1
ATOM 885 O O . ARG A 1 112 ? 13.521 11.127 -19.642 1.00 95.88 112 ARG A O 1
ATOM 892 N N . GLU A 1 113 ? 11.290 11.367 -19.822 1.00 96.12 113 GLU A N 1
ATOM 893 C CA . GLU A 1 113 ? 11.067 10.402 -20.901 1.00 96.12 113 GLU A CA 1
ATOM 894 C C . GLU A 1 113 ? 12.036 10.608 -22.074 1.00 96.12 113 GLU A C 1
ATOM 896 O O . GLU A 1 113 ? 12.769 9.693 -22.451 1.00 96.12 113 GLU A O 1
ATOM 901 N N . ALA A 1 114 ? 12.150 11.836 -22.589 1.00 94.56 114 ALA A N 1
ATOM 902 C CA . ALA A 1 114 ? 13.043 12.145 -23.708 1.00 94.56 114 ALA A CA 1
ATOM 903 C C . ALA A 1 114 ? 14.519 11.835 -23.391 1.00 94.56 114 ALA A C 1
ATOM 905 O O . ALA A 1 114 ? 15.244 11.254 -24.207 1.00 94.56 114 ALA A O 1
ATOM 906 N N . ARG A 1 115 ? 14.975 12.185 -22.180 1.00 95.06 115 ARG A N 1
ATOM 907 C CA . ARG A 1 115 ? 16.333 11.868 -21.717 1.00 95.06 115 ARG A CA 1
ATOM 908 C C . ARG A 1 115 ? 16.504 10.362 -21.534 1.00 95.06 115 ARG A C 1
ATOM 910 O O . ARG A 1 115 ? 17.539 9.837 -21.939 1.00 95.06 115 ARG A O 1
ATOM 917 N N . SER A 1 116 ? 15.524 9.687 -20.941 1.00 94.75 116 SER A N 1
ATOM 918 C CA . SER A 1 116 ? 15.527 8.240 -20.732 1.00 94.75 116 SER A CA 1
ATOM 919 C C . SER A 1 116 ? 15.659 7.507 -22.065 1.00 94.75 116 SER A C 1
ATOM 921 O O . SER A 1 116 ? 16.590 6.727 -22.239 1.00 94.75 116 SER A O 1
ATOM 923 N N . ASN A 1 117 ? 14.851 7.875 -23.061 1.00 95.38 117 ASN A N 1
ATOM 924 C CA . ASN A 1 117 ? 14.899 7.318 -24.413 1.00 95.38 117 ASN A CA 1
ATOM 925 C C . ASN A 1 117 ? 16.255 7.548 -25.086 1.00 95.38 117 ASN A C 1
ATOM 927 O O . ASN A 1 117 ? 16.835 6.621 -25.654 1.00 95.38 117 ASN A O 1
ATOM 931 N N . LYS A 1 118 ? 16.819 8.758 -24.966 1.00 96.31 118 LYS A N 1
ATOM 932 C CA . LYS A 1 118 ? 18.160 9.061 -25.489 1.00 96.31 118 LYS A CA 1
ATOM 933 C C . LYS A 1 118 ? 19.241 8.211 -24.817 1.00 96.31 118 LYS A C 1
ATOM 935 O O . LYS A 1 118 ? 20.1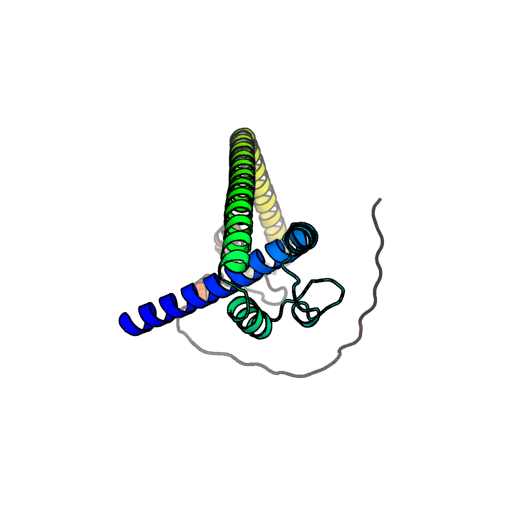50 7.728 -25.489 1.00 96.31 118 LYS A O 1
ATOM 940 N N . MET A 1 119 ? 19.162 8.030 -23.501 1.00 95.00 119 MET A N 1
ATOM 941 C CA . MET A 1 119 ? 20.120 7.211 -22.755 1.00 95.00 119 MET A CA 1
ATOM 942 C C . MET A 1 119 ? 19.950 5.721 -23.055 1.00 95.00 119 MET A C 1
ATOM 944 O O . MET A 1 119 ? 20.952 5.038 -23.242 1.00 95.00 119 MET A O 1
ATOM 948 N N . ALA A 1 120 ? 18.717 5.233 -23.187 1.00 94.44 120 ALA A N 1
ATOM 949 C CA . ALA A 1 120 ? 18.415 3.865 -23.5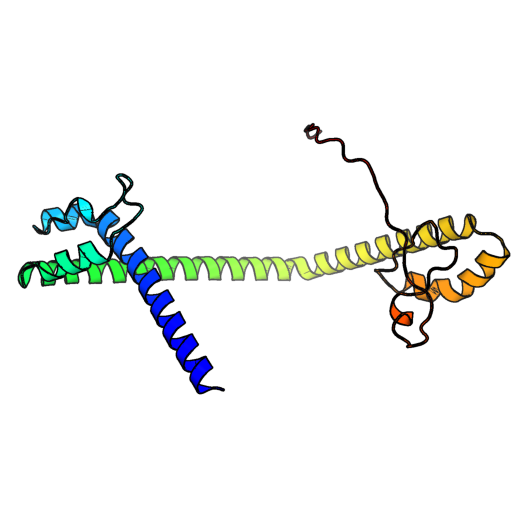86 1.00 94.44 120 ALA A CA 1
ATOM 950 C C . ALA A 1 120 ? 18.939 3.567 -24.998 1.00 94.44 120 ALA A C 1
ATOM 952 O O . ALA A 1 120 ? 19.549 2.524 -25.216 1.00 94.44 120 ALA A O 1
ATOM 953 N N . ALA A 1 121 ? 18.781 4.499 -25.945 1.00 94.69 121 ALA A N 1
ATOM 954 C CA . ALA A 1 121 ? 19.347 4.373 -27.287 1.00 94.69 121 ALA A CA 1
ATOM 955 C C . ALA A 1 121 ? 20.881 4.270 -27.249 1.00 94.69 121 ALA A C 1
ATOM 957 O O . ALA A 1 121 ? 21.445 3.344 -27.829 1.00 94.69 121 ALA A O 1
ATOM 958 N N . LYS A 1 122 ? 21.549 5.149 -26.487 1.00 95.62 122 LYS A N 1
ATOM 959 C CA . LYS A 1 122 ? 23.005 5.075 -26.279 1.00 95.62 122 LYS A CA 1
ATOM 960 C C . LYS A 1 122 ? 23.429 3.752 -25.646 1.00 95.62 122 LYS A C 1
ATOM 962 O O . LYS A 1 122 ? 24.410 3.154 -26.069 1.00 95.62 122 LYS A O 1
ATOM 967 N N . GLN A 1 123 ? 22.698 3.275 -24.640 1.00 92.75 123 GLN A N 1
ATOM 968 C CA . GLN A 1 123 ? 22.990 1.993 -24.002 1.00 92.75 123 GLN A CA 1
ATOM 969 C C . GLN A 1 123 ? 22.863 0.839 -24.997 1.00 92.75 123 GLN A C 1
ATOM 971 O O . GLN A 1 123 ? 23.793 0.041 -25.105 1.00 92.75 123 GLN A O 1
ATOM 976 N N . ARG A 1 124 ? 21.782 0.797 -25.786 1.00 89.38 124 ARG A N 1
ATOM 977 C CA . ARG A 1 124 ? 21.602 -0.192 -26.861 1.00 89.38 124 ARG A CA 1
ATOM 978 C C . ARG A 1 124 ? 22.768 -0.174 -27.845 1.00 89.38 124 ARG A C 1
ATOM 980 O O . ARG A 1 124 ? 23.309 -1.233 -28.146 1.00 89.38 124 ARG A O 1
ATOM 987 N N . GLU A 1 125 ? 23.204 1.007 -28.275 1.00 92.31 125 GLU A N 1
ATOM 988 C CA . GLU A 1 125 ? 24.361 1.160 -29.162 1.00 92.31 125 GLU A CA 1
ATOM 989 C C . GLU A 1 125 ? 25.647 0.628 -28.514 1.00 92.31 125 GLU A C 1
ATOM 991 O O . GLU A 1 125 ? 26.354 -0.187 -29.105 1.00 92.31 125 GLU A O 1
ATOM 996 N N . THR A 1 126 ? 25.930 1.011 -27.264 1.00 91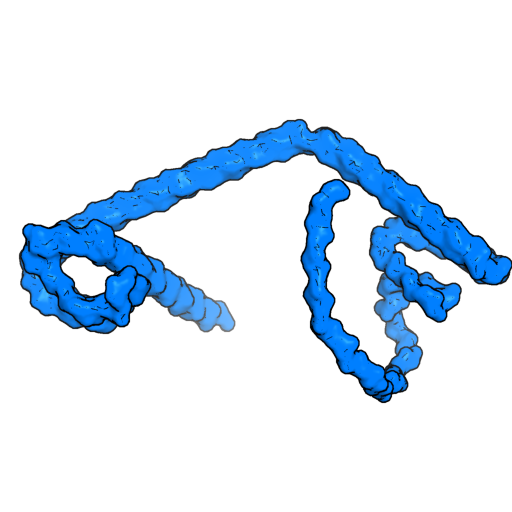.88 126 THR A N 1
ATOM 997 C CA . THR A 1 126 ? 27.124 0.521 -26.559 1.00 91.88 126 THR A CA 1
ATOM 998 C C . THR A 1 126 ? 27.112 -0.992 -26.344 1.00 91.88 126 THR A C 1
ATOM 1000 O O . THR A 1 126 ? 28.160 -1.631 -26.460 1.00 91.88 126 THR A O 1
ATOM 1003 N N . PHE A 1 127 ? 25.952 -1.591 -26.066 1.00 88.56 127 PHE A N 1
ATOM 1004 C CA . PHE A 1 127 ? 25.825 -3.039 -25.934 1.00 88.56 127 PHE A CA 1
ATOM 1005 C C . PHE A 1 127 ? 25.977 -3.756 -27.273 1.00 88.56 127 PHE A C 1
ATOM 1007 O O . PHE A 1 127 ? 26.673 -4.771 -27.323 1.00 88.56 127 PHE A O 1
ATOM 1014 N N . ALA A 1 128 ? 25.399 -3.214 -28.348 1.00 86.88 128 ALA A N 1
ATOM 1015 C CA . ALA A 1 128 ? 25.569 -3.736 -29.700 1.00 86.88 128 ALA A CA 1
ATOM 1016 C C . ALA A 1 128 ? 27.043 -3.695 -30.126 1.00 86.88 128 ALA A C 1
ATOM 1018 O O . ALA A 1 128 ? 27.575 -4.708 -30.579 1.00 86.88 128 ALA A O 1
ATOM 1019 N N . ARG A 1 129 ? 27.734 -2.574 -29.877 1.00 88.69 129 ARG A N 1
ATOM 1020 C CA . ARG A 1 129 ? 29.170 -2.433 -30.153 1.00 88.69 129 ARG A CA 1
ATOM 1021 C C . ARG A 1 129 ? 29.992 -3.468 -29.390 1.00 88.69 129 ARG A C 1
ATOM 1023 O O . ARG A 1 129 ? 30.733 -4.227 -30.000 1.00 88.69 129 ARG A O 1
ATOM 1030 N N . ARG A 1 130 ? 29.794 -3.577 -28.072 1.00 86.31 130 ARG A N 1
ATOM 1031 C CA . ARG A 1 130 ? 30.494 -4.576 -27.245 1.00 86.31 130 ARG A CA 1
ATOM 1032 C C . ARG A 1 130 ? 30.195 -6.012 -27.681 1.00 86.31 130 ARG A C 1
ATOM 1034 O O . ARG A 1 130 ? 31.031 -6.889 -27.495 1.00 86.31 130 ARG A O 1
ATOM 1041 N N . ARG A 1 131 ? 28.994 -6.289 -28.200 1.00 83.88 131 ARG A N 1
ATOM 1042 C CA . ARG A 1 131 ? 28.637 -7.609 -28.741 1.00 83.88 131 ARG A CA 1
ATOM 1043 C C . ARG A 1 131 ? 29.405 -7.902 -30.026 1.00 83.88 131 ARG A C 1
ATOM 1045 O O . ARG A 1 131 ? 29.916 -9.007 -30.151 1.00 83.88 131 ARG A O 1
ATOM 1052 N N . ALA A 1 132 ? 29.507 -6.926 -30.927 1.00 84.88 132 ALA A N 1
ATOM 1053 C CA . ALA A 1 132 ? 30.311 -7.045 -32.138 1.00 84.88 132 ALA A CA 1
ATOM 1054 C C . ALA A 1 132 ? 31.793 -7.260 -31.803 1.00 84.88 132 ALA A C 1
ATOM 1056 O O . ALA A 1 132 ? 32.364 -8.241 -32.255 1.00 84.88 132 ALA A O 1
ATOM 1057 N N . GLU A 1 133 ? 32.362 -6.450 -30.905 1.00 85.19 133 GLU A N 1
ATOM 1058 C CA . GLU A 1 133 ? 33.752 -6.594 -30.441 1.00 85.19 133 GLU A CA 1
ATOM 1059 C C . GLU A 1 133 ? 34.023 -7.990 -29.849 1.00 85.19 133 GLU A C 1
ATOM 1061 O O . GLU A 1 133 ? 35.034 -8.613 -30.161 1.00 85.19 133 GLU A O 1
ATOM 1066 N N . ARG A 1 134 ? 33.103 -8.524 -29.028 1.00 84.25 134 ARG A N 1
ATOM 1067 C CA . ARG A 1 134 ? 33.225 -9.895 -28.499 1.00 84.25 134 ARG A CA 1
ATOM 1068 C C . ARG A 1 134 ? 33.125 -10.958 -29.587 1.00 84.25 134 ARG A C 1
ATOM 1070 O O . ARG A 1 134 ? 33.836 -11.952 -29.508 1.00 84.25 134 ARG A O 1
ATOM 1077 N N . ALA A 1 135 ? 32.229 -10.779 -30.556 1.00 82.00 135 ALA A N 1
ATOM 1078 C CA . ALA A 1 135 ? 32.093 -11.708 -31.672 1.00 82.00 135 ALA A CA 1
ATOM 1079 C C . ALA A 1 135 ? 33.363 -11.716 -32.532 1.00 82.00 135 ALA A C 1
ATOM 1081 O O . ALA A 1 135 ? 33.813 -12.787 -32.926 1.00 82.00 135 ALA A O 1
ATOM 1082 N N . ASP A 1 136 ? 33.966 -10.552 -32.760 1.00 83.44 136 ASP A N 1
ATOM 1083 C CA . 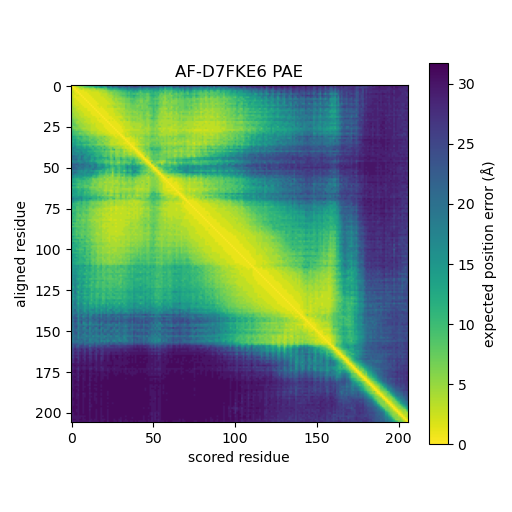ASP A 1 136 ? 35.179 -10.403 -33.565 1.00 83.44 136 ASP A CA 1
ATOM 1084 C C . ASP A 1 136 ? 36.378 -11.034 -32.857 1.00 83.44 136 ASP A C 1
ATOM 1086 O O . ASP A 1 136 ? 36.997 -11.943 -33.407 1.00 83.44 136 ASP A O 1
ATOM 1090 N N . ALA A 1 137 ? 36.603 -10.685 -31.586 1.00 83.69 137 ALA A N 1
ATOM 1091 C CA . ALA A 1 137 ? 37.661 -11.280 -30.770 1.00 83.69 137 ALA A CA 1
ATOM 1092 C C . ALA A 1 137 ? 37.516 -12.806 -30.619 1.00 83.69 137 ALA A C 1
ATOM 1094 O O . ALA A 1 137 ? 38.511 -13.525 -30.560 1.00 83.69 137 ALA A O 1
ATOM 1095 N N . TRP A 1 138 ? 36.283 -13.322 -30.557 1.00 82.44 138 TRP A N 1
ATOM 1096 C CA . TRP A 1 138 ? 36.032 -14.765 -30.542 1.00 82.44 138 TRP A CA 1
ATOM 1097 C C . TRP A 1 138 ? 36.296 -15.411 -31.909 1.00 82.44 138 TRP A C 1
ATOM 1099 O O . TRP A 1 138 ? 36.885 -16.486 -31.972 1.00 82.44 138 TRP A O 1
ATOM 1109 N N . THR A 1 139 ? 35.919 -14.747 -33.005 1.00 82.00 139 THR A N 1
ATOM 1110 C CA . THR A 1 139 ? 36.148 -15.245 -34.373 1.00 82.00 139 THR A CA 1
ATOM 1111 C C . THR A 1 139 ? 37.638 -15.351 -34.685 1.00 82.00 139 THR A C 1
ATOM 1113 O O . THR A 1 139 ? 38.070 -16.330 -35.287 1.00 82.00 139 THR A O 1
ATOM 1116 N N . GLU A 1 140 ? 38.441 -14.391 -34.226 1.00 82.25 140 GLU A N 1
ATOM 1117 C CA . GLU A 1 140 ? 39.902 -14.395 -34.384 1.00 82.25 140 GLU A CA 1
ATOM 1118 C C . GLU A 1 140 ? 40.581 -15.605 -33.719 1.00 82.25 140 GLU A C 1
ATOM 1120 O O . GLU A 1 140 ? 41.652 -16.024 -34.152 1.00 82.25 140 GLU A O 1
ATOM 1125 N N . GLN A 1 141 ? 39.951 -16.208 -32.705 1.00 82.81 141 GLN A N 1
ATOM 1126 C CA . GLN A 1 141 ? 40.459 -17.398 -32.010 1.00 82.81 141 GLN A CA 1
ATOM 1127 C C . GLN A 1 141 ? 40.096 -18.717 -32.714 1.00 82.81 141 GLN A C 1
ATOM 1129 O O . GLN A 1 141 ? 40.605 -19.776 -32.339 1.00 82.81 141 GLN A O 1
ATOM 1134 N N . LEU A 1 142 ? 39.211 -18.681 -33.714 1.00 78.75 142 LEU A N 1
ATOM 1135 C CA . LEU A 1 142 ? 38.770 -19.864 -34.451 1.00 78.75 142 LEU A CA 1
ATOM 1136 C C . LEU A 1 142 ? 39.737 -20.235 -35.579 1.00 78.75 142 LEU A C 1
ATOM 1138 O O . LEU A 1 142 ? 40.434 -19.389 -36.139 1.00 78.75 142 LEU A O 1
ATOM 1142 N N . ALA A 1 143 ? 39.719 -21.510 -35.973 1.00 83.56 143 ALA A N 1
ATOM 1143 C CA . ALA A 1 143 ? 40.391 -21.960 -37.187 1.00 83.56 143 ALA A CA 1
ATOM 1144 C C . ALA A 1 143 ? 39.745 -21.329 -38.434 1.00 83.56 143 ALA A C 1
ATOM 1146 O O . ALA A 1 143 ? 38.544 -21.075 -38.461 1.00 83.56 143 ALA A O 1
ATOM 1147 N N . ILE A 1 144 ? 40.524 -21.136 -39.504 1.00 81.62 144 ILE A N 1
ATOM 1148 C CA . ILE A 1 144 ? 40.092 -20.439 -40.734 1.00 81.62 144 ILE A CA 1
ATOM 1149 C C . ILE A 1 144 ? 38.800 -21.032 -41.335 1.00 81.62 144 ILE A C 1
ATOM 1151 O O . ILE A 1 144 ? 37.953 -20.297 -41.837 1.00 81.62 144 ILE A O 1
ATOM 1155 N N . GLN A 1 145 ? 38.613 -22.353 -41.249 1.00 77.12 145 GLN A N 1
ATOM 1156 C CA . GLN A 1 145 ? 37.396 -23.029 -41.724 1.00 77.12 145 GLN A CA 1
ATOM 1157 C C . GLN A 1 145 ? 36.159 -22.667 -40.880 1.00 77.12 145 GLN A C 1
ATOM 1159 O O . GLN A 1 145 ? 35.089 -22.393 -41.423 1.00 77.12 145 GLN A O 1
ATOM 1164 N N . ASP A 1 146 ? 36.317 -22.586 -39.559 1.00 76.00 146 ASP A N 1
ATOM 1165 C CA . ASP A 1 146 ? 35.243 -22.238 -38.623 1.00 76.00 146 ASP A CA 1
ATOM 1166 C C . ASP A 1 146 ? 34.876 -20.745 -38.719 1.00 76.00 146 ASP A C 1
ATOM 1168 O O . ASP A 1 146 ? 33.708 -20.380 -38.578 1.00 76.00 146 ASP A O 1
ATOM 1172 N N . GLN A 1 147 ? 35.845 -19.881 -39.045 1.00 78.00 147 GLN A N 1
ATOM 1173 C CA . GLN A 1 147 ? 35.602 -18.460 -39.326 1.00 78.00 147 GLN A CA 1
ATOM 1174 C C . GLN A 1 147 ? 34.665 -18.267 -40.529 1.00 78.00 147 GLN A C 1
ATOM 1176 O O . GLN A 1 147 ? 33.736 -17.458 -40.472 1.00 78.00 147 GLN A O 1
ATOM 1181 N N . GLN A 1 148 ? 34.871 -19.036 -41.606 1.00 77.44 148 GLN A N 1
ATOM 1182 C CA . GLN A 1 148 ? 34.022 -18.990 -42.804 1.00 77.44 148 GLN A CA 1
ATOM 1183 C C . GLN A 1 148 ? 32.596 -19.471 -42.508 1.00 77.44 148 GLN A C 1
ATOM 1185 O O . GLN A 1 148 ? 31.628 -18.854 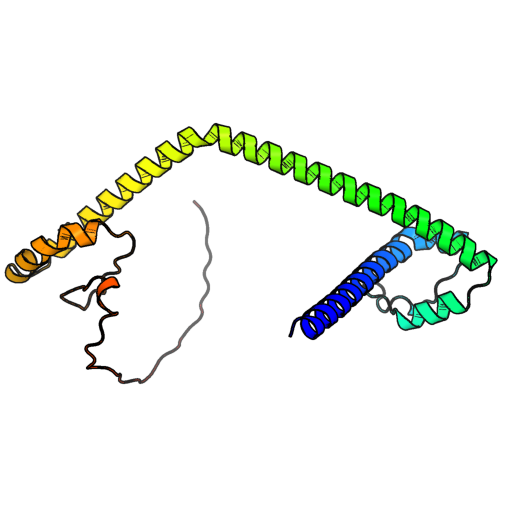-42.955 1.00 77.44 148 GLN A O 1
ATOM 1190 N N . MET A 1 149 ? 32.455 -20.522 -41.695 1.00 72.81 149 MET A N 1
ATOM 1191 C CA . MET A 1 149 ? 31.149 -21.002 -41.237 1.00 72.81 149 MET A CA 1
ATOM 1192 C C . MET A 1 149 ? 30.438 -19.959 -40.367 1.00 72.81 149 MET A C 1
ATOM 1194 O O . MET A 1 149 ? 29.260 -19.662 -40.587 1.00 72.81 149 MET A O 1
ATOM 1198 N N . PHE A 1 150 ? 31.152 -19.345 -39.420 1.00 75.31 150 PHE A N 1
ATOM 1199 C CA . PHE A 1 150 ? 30.589 -18.330 -38.534 1.00 75.31 150 PHE A CA 1
ATOM 1200 C C . PHE A 1 150 ? 30.161 -17.056 -39.272 1.00 75.31 150 PHE A C 1
ATOM 1202 O O . PHE A 1 150 ? 29.150 -16.453 -38.907 1.00 75.31 150 PHE A O 1
ATOM 1209 N N . ALA A 1 151 ? 30.853 -16.675 -40.350 1.00 78.19 151 ALA A N 1
ATOM 1210 C CA . ALA A 1 151 ? 30.486 -15.514 -41.160 1.00 78.19 151 ALA A CA 1
ATOM 1211 C C . ALA A 1 151 ? 29.024 -15.572 -41.649 1.00 78.19 151 ALA A C 1
ATOM 1213 O O . ALA A 1 151 ? 28.341 -14.547 -41.664 1.00 78.19 151 ALA A O 1
ATOM 1214 N N . SER A 1 152 ? 28.517 -16.773 -41.957 1.00 76.31 152 SER A N 1
ATOM 1215 C CA . SER A 1 152 ? 27.123 -16.987 -42.372 1.00 76.31 152 SER A CA 1
ATOM 1216 C C . SER A 1 152 ? 26.096 -16.831 -41.234 1.00 76.31 152 SER A C 1
ATOM 1218 O O . SER A 1 152 ? 24.944 -16.476 -41.481 1.00 76.31 152 SER A O 1
ATOM 1220 N N . LEU A 1 153 ? 26.511 -17.035 -39.976 1.00 74.75 153 LEU A N 1
ATOM 1221 C CA . LEU A 1 153 ? 25.653 -17.004 -38.780 1.00 74.75 153 LEU A CA 1
ATOM 1222 C C . LEU A 1 153 ? 25.784 -15.708 -37.965 1.00 74.75 153 LEU A C 1
ATOM 1224 O O . LEU A 1 153 ? 24.927 -15.407 -37.127 1.00 74.75 153 LEU A O 1
ATOM 1228 N N . ARG A 1 154 ? 26.819 -14.905 -38.235 1.00 77.94 154 ARG A N 1
ATOM 1229 C CA . ARG A 1 154 ? 27.151 -13.671 -37.506 1.00 77.94 154 ARG A CA 1
ATOM 1230 C C . ARG A 1 154 ? 25.978 -12.694 -37.429 1.00 77.94 154 ARG A C 1
ATOM 1232 O O . ARG A 1 154 ? 25.706 -12.140 -36.366 1.00 77.94 154 ARG A O 1
ATOM 1239 N N . ALA A 1 155 ? 25.235 -12.521 -38.522 1.00 77.31 155 ALA A N 1
ATOM 1240 C CA . ALA A 1 155 ? 24.077 -11.626 -38.557 1.00 77.31 155 ALA A CA 1
ATOM 1241 C C . ALA A 1 155 ? 22.959 -12.062 -37.590 1.00 77.31 155 ALA A C 1
ATOM 1243 O O . ALA A 1 155 ? 22.330 -11.220 -36.950 1.00 77.31 155 ALA A O 1
ATOM 1244 N N . GLN A 1 156 ? 22.733 -13.371 -37.439 1.00 74.69 156 GLN A N 1
ATOM 1245 C CA . GLN A 1 156 ? 21.738 -13.903 -36.502 1.00 74.69 156 GLN A CA 1
ATOM 1246 C C . GLN A 1 156 ? 22.208 -13.760 -35.050 1.00 74.69 156 GLN A C 1
ATOM 1248 O O . GLN A 1 156 ? 21.422 -13.406 -34.174 1.00 74.69 156 GLN A O 1
ATOM 1253 N N . TRP A 1 157 ? 23.501 -13.957 -34.803 1.00 71.88 157 TRP A N 1
ATOM 1254 C CA . TRP A 1 157 ? 24.109 -13.790 -33.484 1.00 71.88 157 TRP A CA 1
ATOM 1255 C C . TRP A 1 157 ? 24.082 -12.352 -32.971 1.00 71.88 157 TRP A C 1
ATOM 1257 O O . TRP A 1 157 ? 23.821 -12.119 -31.793 1.00 71.88 157 TRP A O 1
ATOM 1267 N N . LEU A 1 158 ? 24.319 -11.373 -33.845 1.00 76.69 158 LEU A N 1
ATOM 1268 C CA . LEU A 1 158 ? 24.289 -9.962 -33.457 1.00 76.69 158 LEU A CA 1
ATOM 1269 C C . LEU A 1 158 ? 22.862 -9.451 -33.203 1.00 76.69 158 LEU A C 1
ATOM 1271 O O . LEU A 1 158 ? 22.687 -8.489 -32.451 1.00 76.69 158 LEU A O 1
ATOM 1275 N N . LYS A 1 159 ? 21.849 -10.119 -33.773 1.00 73.38 159 LYS A N 1
ATOM 1276 C CA . LYS A 1 159 ? 20.433 -9.738 -33.686 1.00 73.38 159 LYS A CA 1
ATOM 1277 C C . LYS A 1 159 ? 19.777 -10.070 -32.341 1.00 73.38 159 LYS A C 1
ATOM 1279 O O . LYS A 1 159 ? 18.825 -9.391 -31.966 1.00 73.38 159 LYS A O 1
ATOM 1284 N N . HIS A 1 160 ? 20.249 -11.087 -31.619 1.00 63.78 160 HIS A N 1
ATOM 1285 C CA . HIS A 1 160 ? 19.617 -11.538 -30.376 1.00 63.78 160 HIS A CA 1
ATOM 1286 C C . HIS A 1 160 ? 20.400 -11.099 -29.136 1.00 63.78 160 HIS A C 1
ATOM 1288 O O . HIS A 1 160 ? 21.611 -11.281 -29.044 1.00 63.78 160 HIS A O 1
ATOM 1294 N N . ASP A 1 161 ? 19.689 -10.560 -28.143 1.00 58.41 161 ASP A N 1
ATOM 1295 C CA . ASP A 1 161 ? 20.301 -10.062 -26.907 1.00 58.41 161 ASP A CA 1
ATOM 1296 C C . ASP A 1 161 ? 20.777 -11.179 -25.954 1.00 58.41 161 ASP A C 1
ATOM 1298 O O . ASP A 1 161 ? 21.593 -10.912 -25.073 1.00 58.41 161 ASP A O 1
ATOM 1302 N N . ASN A 1 162 ? 20.354 -12.433 -26.183 1.00 52.81 162 ASN A N 1
ATOM 1303 C CA . ASN A 1 162 ? 20.452 -13.539 -25.217 1.00 52.81 162 ASN A CA 1
ATOM 1304 C C . ASN A 1 162 ? 21.249 -14.768 -25.709 1.00 52.81 162 ASN A C 1
ATOM 1306 O O . ASN A 1 162 ? 21.002 -15.878 -25.241 1.00 52.81 162 ASN A O 1
ATOM 1310 N N . VAL A 1 163 ? 22.174 -14.629 -26.664 1.00 54.84 163 VAL A N 1
ATOM 1311 C CA . VAL A 1 163 ? 23.005 -15.775 -27.088 1.00 54.84 163 VAL A CA 1
ATOM 1312 C C . VAL A 1 163 ? 24.150 -15.966 -26.089 1.00 54.84 163 VAL A C 1
ATOM 1314 O O . VAL A 1 163 ? 25.146 -15.243 -26.122 1.00 54.84 163 VAL A O 1
ATOM 1317 N N . THR A 1 164 ? 23.998 -16.915 -25.165 1.00 48.91 164 THR A N 1
ATOM 1318 C CA . THR A 1 164 ? 25.063 -17.359 -24.257 1.00 48.91 164 THR A CA 1
ATOM 1319 C C . THR A 1 164 ? 25.998 -18.322 -24.983 1.00 48.91 164 THR A C 1
ATOM 1321 O O . THR A 1 164 ? 25.590 -19.394 -25.422 1.00 48.91 164 THR A O 1
ATOM 1324 N N . VAL A 1 165 ? 27.269 -17.939 -25.102 1.00 48.69 165 VAL A N 1
ATOM 1325 C CA . VAL A 1 165 ? 28.313 -18.774 -25.707 1.00 48.69 165 VAL A CA 1
ATOM 1326 C C . VAL A 1 165 ? 28.959 -19.607 -24.607 1.00 48.69 165 VAL A C 1
ATOM 1328 O O . VAL A 1 165 ? 29.603 -19.057 -23.713 1.00 48.69 165 VAL A O 1
ATOM 1331 N N . HIS A 1 166 ? 28.791 -20.930 -24.653 1.00 40.00 166 HIS A N 1
ATOM 1332 C CA . HIS A 1 166 ? 29.575 -21.821 -23.801 1.00 40.00 166 HIS A CA 1
ATOM 1333 C C . HIS A 1 166 ? 30.979 -22.000 -24.403 1.00 40.00 166 HIS A C 1
ATOM 1335 O O . HIS A 1 166 ? 31.087 -22.372 -25.572 1.00 40.00 166 HIS A O 1
ATOM 1341 N N . PRO A 1 167 ? 32.056 -21.787 -23.623 1.00 41.78 167 PRO A N 1
ATOM 1342 C CA . PRO A 1 167 ? 33.433 -21.744 -24.128 1.00 41.78 167 PRO A CA 1
ATOM 1343 C C . PRO A 1 167 ? 33.964 -23.077 -24.688 1.00 41.78 167 PRO A C 1
ATOM 1345 O O . PRO A 1 167 ? 35.049 -23.108 -25.255 1.00 41.78 167 PRO A O 1
ATOM 1348 N N . THR A 1 168 ? 33.223 -24.178 -24.549 1.00 44.75 168 THR A N 1
ATOM 1349 C CA . THR A 1 168 ? 33.640 -25.528 -24.961 1.00 44.75 168 THR A CA 1
ATOM 1350 C C . THR A 1 168 ? 32.957 -26.052 -26.228 1.00 44.75 168 THR A C 1
ATOM 1352 O O . THR A 1 168 ? 33.387 -27.078 -26.753 1.00 44.75 168 THR A O 1
ATOM 1355 N N . HIS A 1 169 ? 31.934 -25.375 -26.764 1.00 46.69 169 HIS A N 1
ATOM 1356 C CA . HIS A 1 169 ? 31.241 -25.815 -27.981 1.00 46.69 169 HIS A CA 1
ATOM 1357 C C . HIS A 1 169 ? 31.683 -24.987 -29.194 1.00 46.69 169 HIS A C 1
ATOM 1359 O O . HIS A 1 169 ? 31.404 -23.796 -29.281 1.00 46.69 169 HIS A O 1
ATOM 1365 N N . LYS A 1 170 ? 32.337 -25.638 -30.167 1.00 45.47 170 LYS A N 1
ATOM 1366 C CA . LYS A 1 170 ? 32.821 -25.011 -31.415 1.00 45.47 170 LYS A CA 1
ATOM 1367 C C . LYS A 1 170 ? 31.713 -24.540 -32.370 1.00 45.47 170 LYS A C 1
ATOM 1369 O O . LYS A 1 170 ? 32.006 -23.894 -33.365 1.00 45.47 170 LYS A O 1
ATOM 1374 N N . VAL A 1 171 ? 30.445 -24.827 -32.073 1.00 41.75 171 VAL A N 1
ATOM 1375 C CA . VAL A 1 171 ? 29.291 -24.332 -32.833 1.00 41.75 171 VAL A CA 1
ATOM 1376 C C . VAL A 1 171 ? 28.171 -24.018 -31.845 1.00 41.75 171 VAL A C 1
ATOM 1378 O O . VAL A 1 171 ? 27.618 -24.923 -31.222 1.00 41.75 171 VAL A O 1
ATOM 1381 N N . CYS A 1 172 ? 27.834 -22.739 -31.680 1.00 45.22 172 CYS A N 1
ATOM 1382 C CA . CYS A 1 172 ? 26.664 -22.331 -30.904 1.00 45.22 172 CYS A CA 1
ATOM 1383 C C . CYS A 1 172 ? 25.451 -22.297 -31.846 1.00 45.22 172 CYS A C 1
ATOM 1385 O O . CYS A 1 172 ? 25.354 -21.438 -32.726 1.00 45.22 172 CYS A O 1
ATOM 1387 N N . VAL A 1 173 ? 24.535 -23.248 -31.666 1.00 39.97 173 VAL A N 1
ATOM 1388 C CA . VAL A 1 173 ? 23.222 -23.239 -32.320 1.00 39.97 173 VAL A CA 1
ATOM 1389 C C . VAL A 1 173 ? 22.333 -22.229 -31.581 1.00 39.97 173 VAL A C 1
ATOM 1391 O O . VAL A 1 173 ? 22.290 -22.263 -30.349 1.00 39.97 173 VAL A O 1
ATOM 1394 N N . PRO A 1 174 ? 21.620 -21.326 -32.278 1.00 38.19 174 PRO A N 1
ATOM 1395 C CA . PRO A 1 174 ? 20.637 -20.453 -31.648 1.00 38.19 174 PRO A CA 1
ATOM 1396 C C . PRO A 1 174 ? 19.609 -21.286 -30.876 1.00 38.19 174 PRO A C 1
ATOM 1398 O O . PRO A 1 174 ? 19.018 -22.210 -31.433 1.00 38.19 174 PRO A O 1
ATOM 1401 N N . THR A 1 175 ? 19.337 -20.934 -29.619 1.00 42.69 175 THR A N 1
ATOM 1402 C CA . THR A 1 175 ? 18.400 -21.638 -28.718 1.00 42.69 175 THR A CA 1
ATOM 1403 C C . THR A 1 175 ? 16.983 -21.805 -29.300 1.00 42.69 175 THR A C 1
ATOM 1405 O O . THR A 1 175 ? 16.201 -22.615 -28.818 1.00 42.69 175 THR A O 1
ATOM 1408 N N . LEU A 1 176 ? 16.650 -21.091 -30.380 1.00 36.66 176 LEU A N 1
ATOM 1409 C CA . LEU A 1 176 ? 15.386 -21.208 -31.112 1.00 36.66 176 LEU A CA 1
ATOM 1410 C C . LEU A 1 176 ? 15.308 -22.408 -32.080 1.00 36.66 176 LEU A C 1
ATOM 1412 O O . LEU A 1 176 ? 14.228 -22.683 -32.592 1.00 36.66 176 LEU A O 1
ATOM 1416 N N . LEU A 1 177 ? 16.402 -23.142 -32.315 1.00 36.03 177 LEU A N 1
ATOM 1417 C CA . LEU A 1 177 ? 16.416 -24.346 -33.165 1.00 36.03 177 LEU A CA 1
ATOM 1418 C C . LEU A 1 177 ? 16.391 -25.671 -32.379 1.00 36.03 177 LEU A C 1
ATOM 1420 O O . LEU A 1 177 ? 16.390 -26.737 -32.984 1.00 36.03 177 LEU A O 1
ATOM 1424 N N . LEU A 1 178 ? 16.316 -25.630 -31.044 1.00 39.53 178 LEU A N 1
ATOM 1425 C CA . LEU A 1 178 ? 16.290 -26.827 -30.187 1.00 39.53 178 LEU A CA 1
ATOM 1426 C C . LEU A 1 178 ? 14.895 -27.461 -30.002 1.00 39.53 178 LEU A C 1
ATOM 1428 O O . LEU A 1 178 ? 14.793 -28.510 -29.378 1.00 39.53 178 LEU A O 1
ATOM 1432 N N . ASN A 1 179 ? 13.835 -26.880 -30.579 1.00 35.03 179 ASN A N 1
ATOM 1433 C CA . ASN A 1 179 ? 12.455 -27.385 -30.473 1.00 35.03 179 ASN A CA 1
ATOM 1434 C C . ASN A 1 179 ? 11.918 -28.008 -31.778 1.00 35.03 179 ASN A C 1
ATOM 1436 O O . ASN A 1 179 ? 10.726 -27.917 -32.063 1.00 35.03 179 ASN A O 1
ATOM 1440 N N . SER A 1 180 ? 12.773 -28.641 -32.586 1.00 28.94 180 SER A N 1
ATOM 1441 C CA . SER A 1 180 ? 12.325 -29.555 -33.651 1.00 28.94 180 SER A CA 1
ATOM 1442 C C . SER A 1 180 ? 12.648 -31.003 -33.261 1.00 28.94 180 SER A C 1
ATOM 1444 O O . SER A 1 180 ? 13.770 -31.272 -32.828 1.00 28.94 180 SER A O 1
ATOM 1446 N N . PRO A 1 181 ? 11.689 -31.943 -33.369 1.00 34.41 181 PRO A N 1
ATOM 1447 C CA . PRO A 1 181 ? 11.795 -33.272 -32.786 1.00 34.41 181 PRO A CA 1
ATOM 1448 C C . PRO A 1 181 ? 12.605 -34.190 -33.702 1.00 34.41 181 PRO A C 1
ATOM 1450 O O . PRO A 1 181 ? 12.054 -35.012 -34.423 1.00 34.41 181 PRO A O 1
ATOM 1453 N N . LEU A 1 182 ? 13.927 -34.069 -33.666 1.00 27.38 182 LEU A N 1
ATOM 1454 C CA . LEU A 1 182 ? 14.815 -35.164 -34.049 1.00 27.38 182 LEU A CA 1
ATOM 1455 C C . LEU A 1 182 ? 15.768 -35.417 -32.890 1.00 27.38 182 LEU A C 1
ATOM 1457 O O . LEU A 1 182 ? 16.901 -34.954 -32.818 1.00 27.38 182 LEU A O 1
ATOM 1461 N N . SER A 1 183 ? 15.203 -36.153 -31.942 1.00 33.78 183 SER A N 1
ATOM 1462 C CA . SER A 1 183 ? 15.884 -36.869 -30.885 1.00 33.78 183 SER A CA 1
ATOM 1463 C C . SER A 1 183 ? 17.049 -37.690 -31.429 1.00 33.78 183 SER A C 1
ATOM 1465 O O . SER A 1 183 ? 16.865 -38.621 -32.211 1.00 33.78 183 SER A O 1
ATOM 1467 N N . SER A 1 184 ? 18.235 -37.451 -30.903 1.00 30.30 184 SER A N 1
ATOM 1468 C CA . SER A 1 184 ? 18.909 -38.462 -30.090 1.00 30.30 184 SER A CA 1
ATOM 1469 C C . SER A 1 184 ? 20.087 -37.798 -29.390 1.00 30.30 184 SER A C 1
ATOM 1471 O O . SER A 1 184 ? 20.624 -36.820 -29.895 1.00 30.30 184 SER A O 1
ATOM 1473 N N . TRP A 1 185 ? 20.480 -38.360 -28.250 1.00 24.59 185 TRP A N 1
ATOM 1474 C CA . TRP A 1 185 ? 21.652 -38.010 -27.436 1.00 24.59 185 TRP A CA 1
ATOM 1475 C C . TRP A 1 185 ? 21.408 -37.061 -26.255 1.00 24.59 185 TRP A C 1
ATOM 1477 O O . TRP A 1 185 ? 21.721 -35.878 -26.244 1.00 24.59 185 TRP A O 1
ATOM 1487 N N . SER A 1 186 ? 20.908 -37.675 -25.189 1.00 27.77 186 SER A N 1
ATOM 1488 C CA . SER A 1 186 ? 21.356 -37.482 -23.800 1.00 27.77 186 SER A CA 1
ATOM 1489 C C . SER A 1 186 ? 21.255 -38.865 -23.109 1.00 27.77 186 SER A C 1
ATOM 1491 O O . SER A 1 186 ? 20.602 -39.729 -23.708 1.00 27.77 186 SER A O 1
ATOM 1493 N N . PRO A 1 187 ? 21.844 -39.150 -21.920 1.00 41.03 187 PRO A N 1
ATOM 1494 C CA . PRO A 1 187 ? 22.375 -38.221 -20.905 1.00 41.03 187 PRO A CA 1
ATOM 1495 C C . PRO A 1 187 ? 23.692 -38.645 -20.181 1.00 41.03 187 PRO A C 1
ATOM 1497 O O . PRO A 1 187 ? 24.009 -39.820 -20.110 1.00 41.03 187 PRO A O 1
ATOM 1500 N N . PHE A 1 188 ? 24.366 -37.672 -19.540 1.00 25.19 188 PHE A N 1
ATOM 1501 C CA . PHE A 1 188 ? 25.214 -37.776 -18.321 1.00 25.19 188 PHE A CA 1
ATOM 1502 C C . PHE A 1 188 ? 26.432 -38.748 -18.260 1.00 25.19 188 PHE A C 1
ATOM 1504 O O . PHE A 1 188 ? 26.446 -39.831 -18.831 1.00 25.19 188 PHE A O 1
ATOM 1511 N N . PRO A 1 189 ? 27.468 -38.380 -17.473 1.00 28.61 189 PRO A N 1
ATOM 1512 C CA . PRO A 1 189 ? 27.558 -38.987 -16.145 1.00 28.61 189 PRO A CA 1
ATOM 1513 C C . PRO A 1 189 ? 27.796 -37.974 -15.017 1.00 28.61 189 PRO A C 1
ATOM 1515 O O . PRO A 1 189 ? 28.579 -37.031 -15.106 1.00 28.61 189 PRO A O 1
ATOM 1518 N N . THR A 1 190 ? 27.083 -38.220 -13.926 1.00 33.03 190 THR A N 1
ATOM 1519 C CA . THR A 1 190 ? 27.286 -37.719 -12.568 1.00 33.03 190 THR A CA 1
ATOM 1520 C C . THR A 1 190 ? 28.535 -38.353 -11.954 1.00 33.03 190 THR A C 1
ATOM 1522 O O . THR A 1 190 ? 28.646 -39.571 -12.014 1.00 33.03 190 THR A O 1
ATOM 1525 N N . SER A 1 191 ? 29.393 -37.569 -11.281 1.00 28.81 191 SER A N 1
ATOM 1526 C CA . SER A 1 191 ? 29.829 -37.838 -9.890 1.00 28.81 191 SER A CA 1
ATOM 1527 C C . SER A 1 191 ? 30.982 -36.933 -9.401 1.00 28.81 191 SER A C 1
ATOM 1529 O O . SER A 1 191 ? 32.107 -37.047 -9.871 1.00 28.81 191 SER A O 1
ATOM 1531 N N . HIS A 1 192 ? 30.669 -36.166 -8.346 1.00 26.67 192 HIS A N 1
ATOM 1532 C CA . HIS A 1 192 ? 31.388 -36.056 -7.061 1.00 26.67 192 HIS A CA 1
ATOM 1533 C C . HIS A 1 192 ? 32.623 -35.139 -6.823 1.00 26.67 192 HIS A C 1
ATOM 1535 O O . HIS A 1 192 ? 33.707 -35.368 -7.343 1.00 26.67 192 HIS A O 1
ATOM 1541 N N . ILE A 1 193 ? 32.428 -34.270 -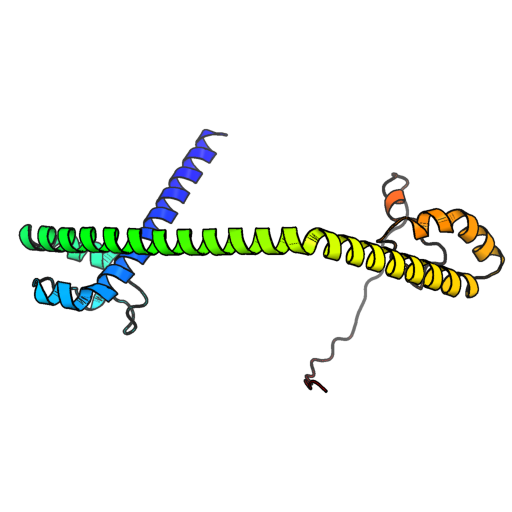5.799 1.00 29.11 193 ILE A N 1
ATOM 1542 C CA . ILE A 1 193 ? 33.359 -33.771 -4.744 1.00 29.11 193 ILE A CA 1
ATOM 1543 C C . ILE A 1 193 ? 34.207 -32.538 -5.150 1.00 29.11 193 ILE A C 1
ATOM 1545 O O . ILE A 1 193 ? 34.914 -32.579 -6.140 1.00 29.11 193 ILE A O 1
ATOM 1549 N N . SER A 1 194 ? 34.191 -31.375 -4.475 1.00 26.38 194 SER A N 1
ATOM 1550 C CA . SER A 1 194 ? 34.218 -31.089 -3.028 1.00 26.38 194 SER A CA 1
ATOM 1551 C C . SER A 1 194 ? 33.620 -29.710 -2.702 1.00 26.38 194 SER A C 1
ATOM 1553 O O . SER A 1 194 ? 34.059 -28.695 -3.237 1.00 26.38 194 SER A O 1
ATOM 1555 N N . GLU A 1 195 ? 32.719 -29.664 -1.721 1.00 34.97 195 GLU A N 1
ATOM 1556 C CA . GLU A 1 195 ? 32.451 -28.477 -0.901 1.00 34.97 195 GLU A CA 1
ATOM 1557 C C . GLU A 1 195 ? 33.675 -28.152 -0.022 1.00 34.97 195 GLU A C 1
ATOM 1559 O O . GLU A 1 195 ? 34.315 -29.068 0.498 1.00 34.97 195 GLU A O 1
ATOM 1564 N N . ARG A 1 196 ? 34.006 -26.859 0.105 1.00 30.72 196 ARG A N 1
ATOM 1565 C CA . ARG A 1 196 ? 34.774 -26.155 1.166 1.00 30.72 196 ARG A CA 1
ATOM 1566 C C . ARG A 1 196 ? 35.157 -24.782 0.575 1.00 30.72 196 ARG A C 1
ATOM 1568 O O . ARG A 1 196 ? 35.790 -24.748 -0.465 1.00 30.72 196 ARG A O 1
ATOM 1575 N N . GLY A 1 197 ? 34.828 -23.616 1.119 1.00 27.05 197 GLY A N 1
ATOM 1576 C CA . GLY A 1 197 ? 34.160 -23.261 2.358 1.00 27.05 197 GLY A CA 1
ATOM 1577 C C . GLY A 1 197 ? 33.816 -21.765 2.359 1.00 27.05 197 GLY A C 1
ATOM 1578 O O . GLY A 1 197 ? 34.349 -20.971 1.587 1.00 27.05 197 GLY A O 1
ATOM 1579 N N . CYS A 1 198 ? 32.878 -21.427 3.235 1.00 28.09 198 CYS A N 1
ATOM 1580 C CA . CYS A 1 198 ? 32.445 -20.085 3.601 1.00 28.09 198 CYS A CA 1
ATOM 1581 C C . CYS A 1 198 ? 33.615 -19.265 4.188 1.00 28.09 198 CYS A C 1
ATOM 1583 O O . CYS A 1 198 ? 34.400 -19.807 4.966 1.00 28.09 198 CYS A O 1
ATOM 1585 N N . GLY A 1 199 ? 33.729 -17.974 3.852 1.00 28.75 199 GLY A N 1
ATOM 1586 C CA . GLY A 1 199 ? 34.824 -17.131 4.348 1.00 28.75 199 GLY A CA 1
ATOM 1587 C C . GLY A 1 199 ? 34.786 -15.672 3.892 1.00 28.75 199 GLY A C 1
ATOM 1588 O O . GLY A 1 199 ? 35.661 -15.230 3.162 1.00 28.75 199 GLY A O 1
ATOM 1589 N N . ASP A 1 200 ? 33.742 -14.963 4.315 1.00 29.92 200 ASP A N 1
ATOM 1590 C CA . ASP A 1 200 ? 33.711 -13.553 4.736 1.00 29.92 200 ASP A CA 1
ATOM 1591 C C . ASP A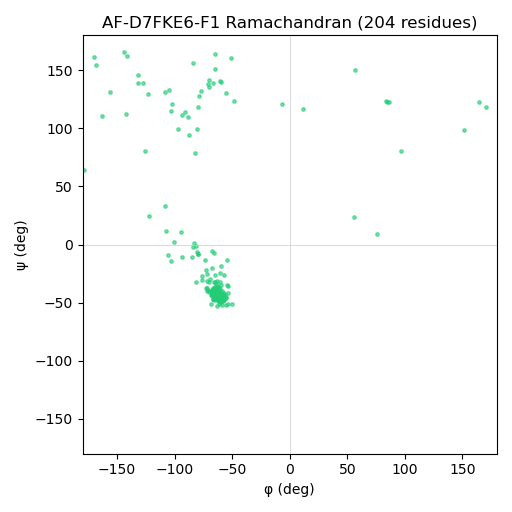 1 200 ? 34.959 -12.670 4.453 1.00 29.92 200 ASP A C 1
ATOM 1593 O O . ASP A 1 200 ? 36.013 -12.844 5.073 1.00 29.92 200 ASP A O 1
ATOM 1597 N N . ARG A 1 201 ? 34.807 -11.626 3.619 1.00 33.09 201 ARG A N 1
ATOM 1598 C CA . ARG A 1 201 ? 35.410 -10.308 3.898 1.00 33.09 201 ARG A CA 1
ATOM 1599 C C . ARG A 1 201 ? 34.795 -9.169 3.076 1.00 33.09 201 ARG A C 1
ATOM 1601 O O . ARG A 1 201 ? 34.981 -9.048 1.870 1.00 33.09 201 ARG A O 1
ATOM 1608 N N . ARG A 1 202 ? 34.078 -8.317 3.814 1.00 32.12 202 ARG A N 1
ATOM 1609 C CA . ARG A 1 202 ? 33.751 -6.910 3.531 1.00 32.12 202 ARG A CA 1
ATOM 1610 C C . ARG A 1 202 ? 35.000 -6.094 3.170 1.00 32.12 202 ARG A C 1
ATOM 1612 O O . ARG A 1 202 ? 36.090 -6.495 3.547 1.00 32.12 202 ARG A O 1
ATOM 1619 N N . TYR A 1 203 ? 34.776 -4.951 2.514 1.00 33.81 203 TYR A N 1
ATOM 1620 C CA . TYR A 1 203 ? 35.381 -3.603 2.653 1.00 33.81 203 TYR A CA 1
ATOM 1621 C C . TYR A 1 203 ? 35.311 -2.933 1.263 1.00 33.81 203 TYR A C 1
ATOM 1623 O O . TYR A 1 203 ? 35.915 -3.412 0.315 1.00 33.81 203 TYR A O 1
ATOM 1631 N N . LEU A 1 204 ? 34.316 -2.075 1.016 1.00 34.31 204 LEU A N 1
ATOM 1632 C CA . LEU A 1 204 ? 34.235 -0.637 1.331 1.00 34.31 204 LEU A CA 1
ATOM 1633 C C . LEU A 1 204 ? 34.895 0.249 0.262 1.00 34.31 204 LEU A C 1
ATOM 1635 O O . LEU A 1 204 ? 36.075 0.120 -0.028 1.00 34.31 204 LEU A O 1
ATOM 1639 N N . PHE A 1 205 ? 34.059 1.147 -0.268 1.00 33.59 205 PHE A N 1
ATOM 1640 C CA . PHE A 1 205 ? 34.356 2.482 -0.786 1.00 33.59 205 PHE A CA 1
ATOM 1641 C C . PHE A 1 205 ? 35.790 2.992 -0.567 1.00 33.59 205 PHE A C 1
ATOM 1643 O O . PHE A 1 205 ? 36.181 3.243 0.574 1.00 33.59 205 PHE A O 1
ATOM 1650 N N . GLN A 1 206 ? 36.471 3.303 -1.669 1.00 34.22 206 GLN A N 1
ATOM 1651 C CA . GLN A 1 206 ? 36.897 4.665 -2.020 1.00 34.22 206 GLN A CA 1
ATOM 1652 C C . GLN A 1 206 ? 37.194 4.745 -3.517 1.00 34.22 206 GLN A C 1
ATOM 1654 O O . GLN A 1 206 ? 37.736 3.757 -4.058 1.00 34.22 206 GLN A O 1
#

Sequence (206 aa):
MCMMHFQILVLLSAEARLQREGILFRKFLKENHFKLLSNGIVPPNAVFSSASFASVNIPMMAVWLTGLTGEERERFQALRRKFSEIQSDRDRAVIEADEACDKAAAELEKGREARSNKMAAKQRETFARRRAERADAWTEQLAIQDQQMFASLRAQWLKHDNVTVHPTHKVCVPTLLLNSPLSSWSPFPTSHISERGCGDRRYLFQ

Radius of gyration: 33.73 Å; Cα contacts (8 Å, |Δi|>4): 53; chains: 1; bounding box: 67×54×77 Å

Solvent-accessible surface area (backbone atoms only — not comparable to full-atom values): 12789 Å² total; per-residue (Å²): 115,67,68,64,54,51,52,52,51,51,52,52,52,52,50,54,48,52,53,50,50,51,52,52,48,51,50,47,51,68,76,36,43,70,61,32,50,76,69,73,47,76,79,62,81,72,36,36,78,38,99,78,67,79,41,70,40,62,72,62,43,54,57,50,64,69,70,47,51,75,67,53,46,49,55,50,49,54,52,51,51,55,49,52,52,56,48,50,53,52,54,49,54,50,52,54,51,51,53,50,52,50,52,54,51,52,52,52,48,61,75,38,42,72,58,49,52,54,50,50,53,51,49,52,50,54,52,51,50,54,50,50,53,50,49,50,61,53,44,72,73,45,56,76,71,56,38,61,58,43,63,77,46,46,69,64,58,74,71,47,98,78,79,80,80,62,97,85,53,98,69,83,74,66,84,86,68,73,84,61,96,74,87,78,90,82,81,87,85,89,83,87,90,80,92,84,81,91,79,89,79,91,85,79,93,130

Secondary structure (DSSP, 8-state):
-HHHHHHHHHHHHHHHHHHHHHHHHHHHHHHHHHHHHHTT----GGGBSSTTS--B-HHHHHHHHHHS-HHHHHHHHHHHHHHHHHHHHHHHHHHHHHHHHHHHHHHHHHHHHHHHHHHHHHHHHHHHHHHHHHHHHHHHTS-HHHHHHHHHHHHHHHH-TT----TT-SS---GGGTTS--------------------------

Mean predicted aligned error: 16.03 Å

pLDDT: mean 74.31, std 22.33, range [24.59, 97.69]